Protein AF-A0AB73H1U3-F1 (afdb_monomer)

Foldseek 3Di:
DWKKDLVVQQKIKDWDDDPPWIKIWIAGWPPHDGDDPVLLVQQPFDDDPNITIGTDDDGDQVSNCVSRVPIDTDGDDPCRGPPDDDDDDDDDDDDDDDDPPDDDPDDPDDLLLDALVRQLVQWDWDADVQAIWIAGVNRTADQDNVLRPDDPPDDSSVSSSVSNLVSNLVVCVVQLQDARLLNCLSPVCSQDPPDPCVLCLLQNLVSVQCNLLCNSVVQCVVAVDLQFKFKKWKDFPPDAIWIWMWGQAADPQAPRIKIKIFGADPVRWTQWIWIFGHHSNTTHTQFIDRGPPDDGDGGDSVVSNVVSVVCVVSPSSPPVRIDMGGDPCRRPPRSVCCVVCVVSRYGDDPVPPPPPDPPPPDDD

Solvent-accessible surface area (backbone atoms only — not comparable to full-atom values): 21040 Å² total; per-residue (Å²): 121,75,31,41,38,27,65,97,75,32,29,38,36,37,73,48,69,59,99,93,63,39,22,30,37,51,44,37,26,70,98,38,70,70,77,56,65,73,60,40,46,76,71,57,28,44,83,51,97,93,38,33,37,28,90,41,88,81,76,62,66,71,61,47,30,75,75,40,74,82,51,46,84,42,81,63,59,77,70,78,53,64,48,83,82,84,77,80,91,76,73,94,71,84,79,78,76,83,75,83,73,81,79,71,84,76,69,96,61,61,77,60,73,39,39,69,66,60,44,46,74,50,42,50,67,50,79,56,95,90,31,48,47,42,26,50,83,88,39,80,51,86,57,51,68,79,60,17,70,50,62,93,82,57,54,61,68,56,54,47,48,52,40,49,50,52,46,34,46,53,50,39,72,76,40,49,59,57,78,39,43,36,38,33,34,79,35,57,67,69,68,43,69,97,51,70,68,77,90,42,58,29,31,50,36,46,32,31,35,33,14,65,64,44,47,49,54,49,46,50,68,77,33,70,54,76,76,38,34,34,42,34,37,41,40,37,86,94,51,72,45,36,38,40,34,39,36,46,26,51,35,101,81,35,77,37,31,27,41,38,43,33,32,46,44,97,86,69,45,44,71,35,33,38,30,24,32,31,40,62,30,37,58,38,79,58,38,30,34,56,42,83,85,78,50,96,42,70,67,46,66,66,58,41,29,52,54,32,48,46,43,53,72,76,35,66,42,35,74,92,59,37,50,77,46,67,57,87,63,33,60,54,57,52,50,47,46,44,72,77,43,53,78,72,34,54,56,79,54,90,83,70,62,69,72,74,74,79,77,74,76,88,80,134

Sequence (364 aa):
MRWLDLNDHGLAVYCKGEEGQRYLVLQALDGQPQPRREQAEALGFALRNGSYVLDGTQISLNKVKSVYTKAAVREMTEHEVRGAEPMGVATQLELPRAERVTERPALNVEPHQMTRAQFIERAHVYQGQGGWHVDLQNVAMNVPDEVRVLSPRAQVKTVAGHVHEALVLAADQANPRAMRVDVLADYPDVAWRGSSVRGRQHSINATKLLGRLGIAGKLLAEFNGPHESGACQIYNPPYQRLSVELLPYEHPKFEGKAIYMTHYRDDGRADGEVVFGIAMGRLWLTETAVNIGREIRGCDAQFANVFTRNLLSYGFDKPDKVTIDFPRESRGNAVQAYKEHPEMFVGRSRAEEEAPEPQLKPGL

pLDDT: mean 70.79, std 17.69, range [23.61, 92.44]

Mean predicted aligned error: 17.79 Å

Structure (mmCIF, N/CA/C/O backbone):
data_AF-A0AB73H1U3-F1
#
_entry.id   AF-A0AB73H1U3-F1
#
loop_
_atom_site.group_PDB
_atom_site.id
_atom_site.type_symbol
_atom_site.label_atom_id
_atom_site.label_alt_id
_atom_site.label_comp_id
_atom_site.label_asym_id
_atom_site.label_entity_id
_atom_site.label_seq_id
_atom_site.pdbx_PDB_ins_code
_atom_site.Cartn_x
_atom_site.Cartn_y
_atom_site.Cartn_z
_atom_site.occupancy
_atom_site.B_iso_or_equiv
_atom_site.auth_seq_id
_atom_site.auth_comp_id
_atom_site.auth_asym_id
_atom_site.auth_atom_id
_atom_site.pdbx_PDB_model_num
ATOM 1 N N . MET A 1 1 ? -26.341 11.784 1.682 1.00 46.50 1 MET A N 1
ATOM 2 C CA . MET A 1 1 ? -26.808 13.177 1.474 1.00 46.50 1 MET A CA 1
ATOM 3 C C . MET A 1 1 ? -25.782 13.896 0.609 1.00 46.50 1 MET A C 1
ATOM 5 O O . MET A 1 1 ? -24.614 13.549 0.706 1.00 46.50 1 MET A O 1
ATOM 9 N N . ARG A 1 2 ? -26.193 14.828 -0.263 1.00 45.69 2 ARG A N 1
ATOM 10 C CA . ARG A 1 2 ? -25.267 15.592 -1.121 1.00 45.69 2 ARG A CA 1
ATOM 11 C C . ARG A 1 2 ? -24.935 16.917 -0.436 1.00 45.69 2 ARG A C 1
ATOM 13 O O . ARG A 1 2 ? -25.855 17.638 -0.058 1.00 45.69 2 ARG A O 1
ATOM 20 N N . TRP A 1 3 ? -23.648 17.194 -0.266 1.00 57.25 3 TRP A N 1
ATOM 21 C CA . TRP A 1 3 ? -23.122 18.366 0.438 1.00 57.25 3 TRP A CA 1
ATOM 22 C C . TRP A 1 3 ? -22.408 19.270 -0.575 1.00 57.25 3 TRP A C 1
ATOM 24 O O . TRP A 1 3 ? -21.970 18.801 -1.629 1.00 57.25 3 TRP A O 1
ATOM 34 N N . LEU A 1 4 ? -22.337 20.571 -0.303 1.00 61.47 4 LEU A N 1
ATOM 35 C CA . LEU A 1 4 ? -21.511 21.488 -1.089 1.00 61.47 4 LEU A CA 1
ATOM 36 C C . LEU A 1 4 ? -20.268 21.832 -0.266 1.00 61.47 4 LEU A C 1
ATOM 38 O O . LEU A 1 4 ? -20.392 22.309 0.864 1.00 61.47 4 LEU A O 1
ATOM 42 N N . ASP A 1 5 ? -19.095 21.573 -0.837 1.00 63.31 5 ASP A N 1
ATOM 43 C CA . ASP A 1 5 ? -17.805 21.700 -0.167 1.00 63.31 5 ASP A CA 1
ATOM 44 C C . ASP A 1 5 ? -17.328 23.160 -0.222 1.00 63.31 5 ASP A C 1
ATOM 46 O O . ASP A 1 5 ? -17.045 23.710 -1.295 1.00 63.31 5 ASP A O 1
ATOM 50 N N . LEU A 1 6 ? -17.272 23.783 0.958 1.00 66.81 6 LEU A N 1
ATOM 51 C CA . LEU A 1 6 ? -16.696 25.105 1.200 1.00 66.81 6 LEU A CA 1
ATOM 52 C C . LEU A 1 6 ? -15.522 25.018 2.198 1.00 66.81 6 LEU A C 1
ATOM 54 O O . LEU A 1 6 ? -15.231 26.005 2.874 1.00 66.81 6 LEU A O 1
ATOM 58 N N . ASN A 1 7 ? -14.834 23.869 2.283 1.00 64.25 7 ASN A N 1
ATOM 59 C CA . ASN A 1 7 ? -13.764 23.605 3.258 1.00 64.25 7 ASN A CA 1
ATOM 60 C C . ASN A 1 7 ? -12.638 24.643 3.208 1.00 64.25 7 ASN A C 1
ATOM 62 O O . ASN A 1 7 ? -12.187 25.114 4.249 1.00 64.25 7 ASN A O 1
ATOM 66 N N . ASP A 1 8 ? -12.253 25.081 2.007 1.00 63.31 8 ASP A N 1
ATOM 67 C CA . ASP A 1 8 ? -11.251 26.140 1.802 1.00 63.31 8 ASP A CA 1
ATOM 68 C C . ASP A 1 8 ? -11.659 27.505 2.390 1.00 63.31 8 ASP A C 1
ATOM 70 O O . ASP A 1 8 ? -10.834 28.414 2.484 1.00 63.31 8 ASP A O 1
ATOM 74 N N . HIS A 1 9 ? -12.932 27.659 2.757 1.00 64.69 9 HIS A N 1
ATOM 75 C CA . HIS A 1 9 ? -13.505 28.847 3.392 1.00 64.69 9 HIS A CA 1
ATOM 76 C C . HIS A 1 9 ? -13.976 28.569 4.824 1.00 64.69 9 HIS A C 1
ATOM 78 O O . HIS A 1 9 ? -14.593 29.439 5.433 1.00 64.69 9 HIS A O 1
ATOM 84 N N . GLY A 1 10 ? -13.701 27.376 5.361 1.00 65.25 10 GLY A N 1
ATOM 85 C CA . GLY A 1 10 ? -14.092 26.975 6.710 1.00 65.25 10 GLY A CA 1
ATOM 86 C C . GLY A 1 10 ? -15.593 26.733 6.890 1.00 65.25 10 GLY A C 1
ATOM 87 O O . GLY A 1 10 ? -16.071 26.774 8.020 1.00 65.25 10 GLY A O 1
ATOM 88 N N . LEU A 1 11 ? -16.350 26.509 5.810 1.00 77.56 11 LEU A N 1
ATOM 89 C CA . LEU A 1 11 ? -17.810 26.359 5.839 1.00 77.56 11 LEU A CA 1
ATOM 90 C C . LEU A 1 11 ? -18.261 25.059 5.148 1.00 77.56 11 LEU A C 1
ATOM 92 O O . LEU A 1 11 ? -17.508 24.430 4.408 1.00 77.56 11 LEU A O 1
ATOM 96 N N . ALA A 1 12 ? -19.526 24.691 5.329 1.00 73.44 12 ALA A N 1
ATOM 97 C CA . ALA A 1 12 ? -20.199 23.639 4.574 1.00 73.44 12 ALA A CA 1
ATOM 98 C C . ALA A 1 12 ? -21.676 23.987 4.344 1.00 73.44 12 ALA A C 1
ATOM 100 O O . ALA A 1 12 ? -22.314 24.628 5.185 1.00 73.44 12 ALA A O 1
ATOM 101 N N . VAL A 1 13 ? -22.233 23.540 3.211 1.00 74.81 13 VAL A N 1
ATOM 102 C CA . VAL A 1 13 ? -23.681 23.602 2.953 1.00 74.81 13 VAL A CA 1
ATOM 103 C C . VAL A 1 13 ? -24.267 22.205 2.923 1.00 74.81 13 VAL A C 1
ATOM 105 O O . VAL A 1 13 ? -23.749 21.315 2.242 1.00 74.81 13 VAL A O 1
ATOM 108 N N . TYR A 1 14 ? -25.397 22.038 3.605 1.00 69.00 14 TYR A N 1
ATOM 109 C CA . TYR A 1 14 ? -26.051 20.747 3.725 1.00 69.00 14 TYR A CA 1
ATOM 110 C C . TYR A 1 14 ? -27.556 20.778 3.677 1.00 69.00 14 TYR A C 1
ATOM 112 O O . TYR A 1 14 ? -28.175 21.773 4.017 1.00 69.00 14 TYR A O 1
ATOM 120 N N . CYS A 1 15 ? -28.152 19.660 3.277 1.00 71.81 15 CYS A N 1
ATOM 121 C CA . CYS A 1 15 ? -29.597 19.522 3.214 1.00 71.81 15 CYS A CA 1
ATOM 122 C C . CYS A 1 15 ? -30.146 18.941 4.523 1.00 71.81 15 CYS A C 1
ATOM 124 O O . CYS A 1 15 ? -29.659 17.916 4.996 1.00 71.81 15 CYS A O 1
ATOM 126 N N . LYS A 1 16 ? -31.166 19.585 5.094 1.00 70.50 16 LYS A N 1
ATOM 127 C CA . LYS A 1 16 ? -31.861 19.174 6.321 1.00 70.50 16 LYS A CA 1
ATOM 128 C C . LYS A 1 16 ? -33.376 19.161 6.076 1.00 70.50 16 LYS A C 1
ATOM 130 O O . LYS A 1 16 ? -33.878 19.972 5.303 1.00 70.50 16 LYS A O 1
ATOM 135 N N . GLY A 1 17 ? -34.096 18.244 6.725 1.00 65.19 17 GLY A N 1
ATOM 136 C CA . GLY A 1 17 ? -35.563 18.125 6.652 1.00 65.19 17 GLY A CA 1
ATOM 137 C C . GLY A 1 17 ? -36.068 16.798 6.065 1.00 65.19 17 GLY A C 1
ATOM 138 O O . GLY A 1 17 ? -35.315 16.051 5.437 1.00 65.19 17 GLY A O 1
ATOM 139 N N . GLU A 1 18 ? -37.353 16.509 6.286 1.00 60.19 18 GLU A N 1
ATOM 140 C CA . GLU A 1 18 ? -38.057 15.312 5.792 1.00 60.19 18 GLU A CA 1
ATOM 141 C C . GLU A 1 18 ? -38.534 15.484 4.334 1.00 60.19 18 GLU A C 1
ATOM 143 O O . GLU A 1 18 ? -38.511 16.590 3.782 1.00 60.19 18 GLU A O 1
ATOM 148 N N . GLU A 1 19 ? -38.915 14.390 3.661 1.00 49.00 19 GLU A N 1
ATOM 149 C CA . GLU A 1 19 ? -39.372 14.434 2.262 1.00 49.00 19 GLU A CA 1
ATOM 150 C C . GLU A 1 19 ? -40.581 15.367 2.093 1.00 49.00 19 GLU A C 1
ATOM 152 O O . GLU A 1 19 ? -41.658 15.108 2.611 1.00 49.00 19 GLU A O 1
ATOM 157 N N . GLY A 1 20 ? -40.378 16.480 1.375 1.00 52.66 20 GLY A N 1
ATOM 158 C CA . GLY A 1 20 ? -41.388 17.521 1.138 1.00 52.66 20 GLY A CA 1
ATOM 159 C C . GLY A 1 20 ? -41.087 18.882 1.780 1.00 52.66 20 GLY A C 1
ATOM 160 O O . GLY A 1 20 ? -41.634 19.883 1.328 1.00 52.66 20 GLY A O 1
ATOM 161 N N . GLN A 1 21 ? -40.177 18.959 2.761 1.00 64.31 21 GLN A N 1
ATOM 162 C CA . GLN A 1 21 ? -39.781 20.214 3.435 1.00 64.31 21 GLN A CA 1
ATOM 163 C C . GLN A 1 21 ? -38.258 20.351 3.595 1.00 64.31 21 GLN A C 1
ATOM 165 O O . GLN A 1 21 ? -37.753 20.889 4.579 1.00 64.31 21 GLN A O 1
ATOM 170 N N . ARG A 1 22 ? -37.498 19.834 2.629 1.00 71.00 22 ARG A N 1
ATOM 171 C CA . ARG A 1 22 ? -36.035 19.896 2.655 1.00 71.00 22 ARG A CA 1
ATOM 172 C C . ARG A 1 22 ? -35.532 21.316 2.362 1.00 71.00 22 ARG A C 1
ATOM 174 O O . ARG A 1 22 ? -35.926 21.920 1.364 1.00 71.00 22 ARG A O 1
ATOM 181 N N . TYR A 1 23 ? -34.621 21.803 3.196 1.00 76.25 23 TYR A N 1
ATOM 182 C CA . TYR A 1 23 ? -33.946 23.097 3.068 1.00 76.25 23 TYR A CA 1
ATOM 183 C C . TYR A 1 23 ? -32.424 22.932 3.160 1.00 76.25 23 TYR A C 1
ATOM 185 O O . TYR A 1 23 ? -31.925 21.918 3.656 1.00 76.25 23 TYR A O 1
ATOM 193 N N . LEU A 1 24 ? -31.673 23.913 2.666 1.00 79.81 24 LEU A N 1
ATOM 194 C CA . LEU A 1 24 ? -30.217 23.963 2.770 1.00 79.81 24 LEU A CA 1
ATOM 195 C C . LEU A 1 24 ? -29.793 24.802 3.979 1.00 79.81 24 LEU A C 1
ATOM 197 O O . LEU A 1 24 ? -30.366 25.854 4.239 1.00 79.81 24 LEU A O 1
ATOM 201 N N . VAL A 1 25 ? -28.764 24.363 4.694 1.00 80.25 25 VAL A N 1
ATOM 202 C CA . VAL A 1 25 ? -28.172 25.047 5.846 1.00 80.25 25 VAL A CA 1
ATOM 203 C C . VAL A 1 25 ? -26.707 25.335 5.545 1.00 80.25 25 VAL A C 1
ATOM 205 O O . VAL A 1 25 ? -25.981 24.426 5.147 1.00 80.25 25 VAL A O 1
ATOM 208 N N . LEU A 1 26 ? -26.279 26.584 5.727 1.00 80.50 26 LEU A N 1
ATOM 209 C CA . LEU A 1 26 ? -24.883 27.017 5.652 1.00 80.50 26 LEU A CA 1
ATOM 210 C C . LEU A 1 26 ? -24.323 27.128 7.074 1.00 80.50 26 LEU A C 1
ATOM 212 O O . LEU A 1 26 ? -24.843 27.895 7.887 1.00 80.50 26 LEU A O 1
ATOM 216 N N . GLN A 1 27 ? -23.265 26.374 7.368 1.00 77.94 27 GLN A N 1
ATOM 217 C CA . GLN A 1 27 ? -22.678 26.281 8.705 1.00 77.94 27 GLN A CA 1
ATOM 218 C C . GLN A 1 27 ? -21.147 26.323 8.640 1.00 77.94 27 GLN A C 1
ATOM 220 O O . GLN A 1 27 ? -20.558 25.888 7.653 1.00 77.94 27 GLN A O 1
ATOM 225 N N . ALA A 1 28 ? -20.509 26.865 9.678 1.00 72.75 28 ALA A N 1
ATOM 226 C CA . ALA A 1 28 ? -19.059 26.790 9.837 1.00 72.75 28 ALA A CA 1
ATOM 227 C C . ALA A 1 28 ? -18.608 25.389 10.253 1.00 72.75 28 ALA A C 1
ATOM 229 O O . ALA A 1 28 ? -19.310 24.697 10.990 1.00 72.75 28 ALA A O 1
ATOM 230 N N . LEU A 1 29 ? -17.435 24.995 9.772 1.00 67.06 29 LEU A N 1
ATOM 231 C CA . LEU A 1 29 ? -16.753 23.784 10.205 1.00 67.06 29 LEU A CA 1
ATOM 232 C C . LEU A 1 29 ? -16.210 23.967 11.623 1.00 67.06 29 LEU A C 1
ATOM 234 O O . LEU A 1 29 ? -16.073 25.090 12.113 1.00 67.06 29 LEU A O 1
ATOM 238 N N . ASP A 1 30 ? -15.899 22.858 12.283 1.00 58.94 30 ASP A N 1
ATOM 239 C CA . ASP A 1 30 ? -15.435 22.884 13.666 1.00 58.94 30 ASP A CA 1
ATOM 240 C C . ASP A 1 30 ? -14.174 23.757 13.833 1.00 58.94 30 ASP A C 1
ATOM 242 O O . ASP A 1 30 ? -13.235 23.705 13.033 1.00 58.94 30 ASP A O 1
ATOM 246 N N . GLY A 1 31 ? -14.196 24.631 14.842 1.00 55.75 31 GLY A N 1
ATOM 247 C CA . GLY A 1 31 ? -13.154 25.632 15.095 1.00 55.75 31 GLY A CA 1
ATOM 248 C C . GLY A 1 31 ? -13.050 26.785 14.080 1.00 55.75 31 GLY A C 1
ATOM 249 O O . GLY A 1 31 ? -12.150 27.615 14.217 1.00 55.75 31 GLY A O 1
ATOM 250 N N . GLN A 1 32 ? -13.935 26.875 13.080 1.00 71.25 32 GLN A N 1
ATOM 251 C CA . GLN A 1 32 ? -13.908 27.926 12.053 1.00 71.25 32 GLN A CA 1
ATOM 252 C C . GLN A 1 32 ? -14.874 29.085 12.360 1.00 71.25 32 GLN A C 1
ATOM 254 O O . GLN A 1 32 ? -15.881 28.911 13.053 1.00 71.25 32 GLN A O 1
ATOM 259 N N . PRO A 1 33 ? -14.592 30.302 11.854 1.00 69.94 33 PRO A N 1
ATOM 260 C CA . PRO A 1 33 ? -15.467 31.450 12.056 1.00 69.94 33 PRO A CA 1
ATOM 261 C C . PRO A 1 33 ? -16.826 31.260 11.368 1.00 69.94 33 PRO A C 1
ATOM 263 O O . PRO A 1 33 ? -16.915 30.752 10.252 1.00 69.94 33 PRO A O 1
ATOM 266 N N . GLN A 1 34 ? -17.891 31.730 12.027 1.00 76.31 34 GLN A N 1
ATOM 267 C CA . GLN A 1 34 ? -19.257 31.686 11.494 1.00 76.31 34 GLN A CA 1
ATOM 268 C C . GLN A 1 34 ? -19.369 32.392 10.127 1.00 76.31 34 GLN A C 1
ATOM 270 O O . GLN A 1 34 ? -18.658 33.378 9.889 1.00 76.31 34 GLN A O 1
ATOM 275 N N . PRO A 1 35 ? -20.285 31.948 9.238 1.00 78.19 35 PRO A N 1
ATOM 276 C CA . PRO A 1 35 ? -20.491 32.587 7.945 1.00 78.19 35 PRO A CA 1
ATOM 277 C C . PRO A 1 35 ? -20.795 34.078 8.110 1.00 78.19 35 PRO A C 1
ATOM 279 O O . PRO A 1 35 ? -21.653 34.470 8.909 1.00 78.19 35 PRO A O 1
ATOM 282 N N . ARG A 1 36 ? -20.120 34.926 7.326 1.00 78.62 36 ARG A N 1
ATOM 283 C CA . ARG A 1 36 ? -20.414 36.363 7.322 1.00 78.62 36 ARG A CA 1
ATOM 284 C C . ARG A 1 36 ? -21.814 36.586 6.763 1.00 78.62 36 ARG A C 1
ATOM 286 O O . ARG A 1 36 ? -22.142 36.089 5.686 1.00 78.62 36 ARG A O 1
ATOM 293 N N . ARG A 1 37 ? -22.612 37.385 7.470 1.00 76.31 37 ARG A N 1
ATOM 294 C CA . ARG A 1 37 ? -24.013 37.665 7.130 1.00 76.31 37 ARG A CA 1
ATOM 295 C C . ARG A 1 37 ? -24.198 38.138 5.689 1.00 76.31 37 ARG A C 1
ATOM 297 O O . ARG A 1 37 ? -25.002 37.570 4.964 1.00 76.31 37 ARG A O 1
ATOM 304 N N . GLU A 1 38 ? -23.387 39.100 5.261 1.00 77.44 38 GLU A N 1
ATOM 305 C CA . GLU A 1 38 ? -23.423 39.668 3.906 1.00 77.44 38 GLU A CA 1
ATOM 306 C C . GLU A 1 38 ? -23.188 38.608 2.816 1.00 77.44 38 GLU A C 1
ATOM 308 O O . GLU A 1 38 ? -23.824 38.629 1.765 1.00 77.44 38 GLU A O 1
ATOM 313 N N . GLN A 1 39 ? -22.307 37.637 3.081 1.00 80.12 39 GLN A N 1
ATOM 314 C CA . GLN A 1 39 ? -21.985 36.553 2.149 1.00 80.12 39 GLN A CA 1
ATOM 315 C C . GLN A 1 39 ? -23.107 35.508 2.087 1.00 80.12 39 GLN A C 1
ATOM 317 O O . GLN A 1 39 ? -23.459 35.038 1.006 1.00 80.12 39 GLN A O 1
ATOM 322 N N . ALA A 1 40 ? -23.697 35.169 3.236 1.00 80.75 40 ALA A N 1
ATOM 323 C CA . ALA A 1 40 ? -24.815 34.235 3.320 1.00 80.75 40 ALA A CA 1
ATOM 324 C C . ALA A 1 40 ? -26.086 34.802 2.657 1.00 80.75 40 ALA A C 1
ATOM 326 O O . ALA A 1 40 ? -26.734 34.111 1.864 1.00 80.75 40 ALA A O 1
ATOM 327 N N . GLU A 1 41 ? -26.394 36.079 2.905 1.00 79.62 41 GLU A N 1
ATOM 328 C CA . GLU A 1 41 ? -27.540 36.778 2.313 1.00 79.62 41 GLU A CA 1
ATOM 329 C C . GLU A 1 41 ? -27.384 36.940 0.788 1.00 79.62 41 GLU A C 1
ATOM 331 O O . GLU A 1 41 ? -28.344 36.705 0.054 1.00 79.62 41 GLU A O 1
ATOM 336 N N . ALA A 1 42 ? -26.172 37.207 0.275 1.00 78.88 42 ALA A N 1
ATOM 337 C CA . ALA A 1 42 ? -25.898 37.263 -1.171 1.00 78.88 42 ALA A CA 1
ATOM 338 C C . ALA A 1 42 ? -26.176 35.929 -1.898 1.00 78.88 42 ALA A C 1
ATOM 340 O O . ALA A 1 42 ? -26.566 35.897 -3.071 1.00 78.88 42 ALA A O 1
ATOM 341 N N . LEU A 1 43 ? -26.020 34.804 -1.196 1.00 78.75 43 LEU A N 1
ATOM 342 C CA . LEU A 1 43 ? -26.354 33.475 -1.709 1.00 78.75 43 LEU A CA 1
ATOM 343 C C . LEU A 1 43 ? -27.847 33.139 -1.584 1.00 78.75 43 LEU A C 1
ATOM 345 O O . LEU A 1 43 ? -28.332 32.250 -2.293 1.00 78.75 43 LEU A O 1
ATOM 349 N N . GLY A 1 44 ? -28.594 33.912 -0.793 1.00 79.81 44 GLY A N 1
ATOM 350 C CA . GLY A 1 44 ? -30.024 33.749 -0.533 1.00 79.81 44 GLY A CA 1
ATOM 351 C C . GLY A 1 44 ? -30.346 33.019 0.772 1.00 79.81 44 GLY A C 1
ATOM 352 O O . GLY A 1 44 ? -31.505 32.678 0.986 1.00 79.81 44 GLY A O 1
ATOM 353 N N . PHE A 1 45 ? -29.358 32.759 1.636 1.00 83.69 45 PHE A N 1
ATOM 354 C CA . PHE A 1 45 ? -29.613 32.176 2.952 1.00 83.69 45 PHE A CA 1
ATOM 355 C C . PHE A 1 45 ? -30.116 33.247 3.924 1.00 83.69 45 PHE A C 1
ATOM 357 O O . PHE A 1 45 ? -29.515 34.311 4.060 1.00 83.69 45 PHE A O 1
ATOM 364 N N . ALA A 1 46 ? -31.185 32.936 4.651 1.00 81.38 46 ALA A N 1
ATOM 365 C CA . ALA A 1 46 ? -31.744 33.769 5.706 1.00 81.38 46 ALA A CA 1
ATOM 366 C C . ALA A 1 46 ? -31.387 33.202 7.087 1.00 81.38 46 ALA A C 1
ATOM 368 O O . ALA A 1 46 ? -31.441 31.991 7.304 1.00 81.38 46 ALA A O 1
ATOM 369 N N . LEU A 1 47 ? -31.047 34.066 8.045 1.00 78.44 47 LEU A N 1
ATOM 370 C CA . LEU A 1 47 ? -30.764 33.638 9.414 1.00 78.44 47 LEU A CA 1
ATOM 371 C C . LEU A 1 47 ? -32.067 33.224 10.121 1.00 78.44 47 LEU A C 1
ATOM 373 O O . LEU A 1 47 ? -32.947 34.054 10.344 1.00 78.44 47 LEU A O 1
ATOM 377 N N . ARG A 1 48 ? -32.186 31.947 10.497 1.00 76.25 48 ARG A N 1
ATOM 378 C CA . ARG A 1 48 ? -33.306 31.387 11.271 1.00 76.25 48 ARG A CA 1
ATOM 379 C C . ARG A 1 48 ? -32.751 30.560 12.428 1.00 76.25 48 ARG A C 1
ATOM 381 O O . ARG A 1 48 ? -31.950 29.657 12.210 1.00 76.25 48 ARG A O 1
ATOM 388 N N . ASN A 1 49 ? -33.164 30.864 13.660 1.00 65.25 49 ASN A N 1
ATOM 389 C CA . ASN A 1 49 ? -32.743 30.144 14.874 1.00 65.25 49 ASN A CA 1
ATOM 390 C C . ASN A 1 49 ? -31.213 29.969 14.994 1.00 65.25 49 ASN A C 1
ATOM 392 O O . ASN A 1 49 ? -30.725 28.896 15.335 1.00 65.25 49 ASN A O 1
ATOM 396 N N . GLY A 1 50 ? -30.449 31.016 14.661 1.00 66.50 50 GLY A N 1
ATOM 397 C CA . GLY A 1 50 ? -28.983 31.006 14.755 1.00 66.50 50 GLY A CA 1
ATOM 398 C C . GLY A 1 50 ? -28.255 30.257 13.633 1.00 66.50 50 GLY A C 1
ATOM 399 O O . GLY A 1 50 ? -27.038 30.137 13.694 1.00 66.50 50 GLY A O 1
ATOM 400 N N . SER A 1 51 ? -28.959 29.770 12.605 1.00 75.38 51 SER A N 1
ATOM 401 C CA . SER A 1 51 ? -28.371 29.112 11.429 1.00 75.38 51 SER A CA 1
ATOM 402 C C . SER A 1 51 ? -28.817 29.784 10.131 1.00 75.38 51 SER A C 1
ATOM 404 O O . SER A 1 51 ? -29.947 30.261 10.027 1.00 75.38 51 SER A O 1
ATOM 406 N N . TYR A 1 52 ? -27.944 29.829 9.125 1.00 81.75 52 TYR A N 1
ATOM 407 C CA . TYR A 1 52 ? -28.278 30.374 7.809 1.00 81.75 52 TYR A CA 1
ATOM 408 C C . TYR A 1 52 ? -28.975 29.305 6.969 1.00 81.75 52 TYR A C 1
ATOM 410 O O . TYR A 1 52 ? -28.391 28.259 6.694 1.00 81.75 52 TYR A O 1
ATOM 418 N N . VAL A 1 53 ? -30.220 29.563 6.566 1.00 83.00 53 VAL A N 1
ATOM 419 C CA . VAL A 1 53 ? -31.104 28.596 5.903 1.00 83.00 53 VAL A CA 1
ATOM 420 C C . VAL A 1 53 ? -31.605 29.134 4.563 1.00 83.00 53 VAL A C 1
ATOM 422 O O . VAL A 1 53 ? -32.064 30.270 4.481 1.00 83.00 53 VAL A O 1
ATOM 425 N N . LEU A 1 54 ? -31.545 28.309 3.520 1.00 81.69 54 LEU A N 1
ATOM 426 C CA . LEU A 1 54 ? -32.119 28.563 2.201 1.00 81.69 54 LEU A CA 1
ATOM 427 C C . LEU A 1 54 ? -33.217 27.527 1.937 1.00 81.69 54 LEU A C 1
ATOM 429 O O . LEU A 1 54 ? -32.955 26.325 1.944 1.00 81.69 54 LEU A O 1
ATOM 433 N N . ASP A 1 55 ? -34.442 27.991 1.699 1.00 75.69 55 ASP A N 1
ATOM 434 C CA . ASP A 1 55 ? -35.576 27.110 1.413 1.00 75.69 55 ASP A CA 1
ATOM 435 C C . ASP A 1 55 ? -35.396 26.432 0.038 1.00 75.69 55 ASP A C 1
ATOM 437 O O . ASP A 1 55 ? -35.098 27.090 -0.961 1.00 75.69 55 ASP A O 1
ATOM 441 N N . GLY A 1 56 ? -35.565 25.105 -0.014 1.00 69.12 56 GLY A N 1
ATOM 442 C CA . GLY A 1 56 ? -35.320 24.280 -1.202 1.00 69.12 56 GLY A CA 1
ATOM 443 C C . GLY A 1 56 ? -34.057 23.414 -1.111 1.00 69.12 56 GLY A C 1
ATOM 444 O O . GLY A 1 56 ? -33.300 23.461 -0.148 1.00 69.12 56 GLY A O 1
ATOM 445 N N . THR A 1 57 ? -33.831 22.572 -2.123 1.00 64.38 57 THR A N 1
ATOM 446 C CA . THR A 1 57 ? -32.761 21.548 -2.124 1.00 64.38 57 THR A CA 1
ATOM 447 C C . THR A 1 57 ? -31.639 21.815 -3.117 1.00 64.38 57 THR A C 1
ATOM 449 O O . THR A 1 57 ? -30.698 21.026 -3.213 1.00 64.38 57 THR A O 1
ATOM 452 N N . GLN A 1 58 ? -31.735 22.901 -3.882 1.00 66.50 58 GLN A N 1
ATOM 453 C CA . GLN A 1 58 ? -30.818 23.196 -4.973 1.00 66.50 58 GLN A CA 1
ATOM 454 C C . GLN A 1 58 ? -30.264 24.607 -4.834 1.00 66.50 58 GLN A C 1
ATOM 456 O O . GLN A 1 58 ? -31.002 25.571 -4.650 1.00 66.50 58 GLN A O 1
ATOM 461 N N . ILE A 1 59 ? -28.948 24.722 -4.978 1.00 74.19 59 ILE A N 1
ATOM 462 C CA . ILE A 1 59 ? -28.248 25.994 -5.099 1.00 74.19 59 ILE A CA 1
ATOM 463 C C . ILE A 1 59 ? -27.263 25.892 -6.263 1.00 74.19 59 ILE A C 1
ATOM 465 O O . ILE A 1 59 ? -26.568 24.888 -6.422 1.00 74.19 59 ILE A O 1
ATOM 469 N N . SER A 1 60 ? -27.233 26.913 -7.119 1.00 75.75 60 SER A N 1
ATOM 470 C CA . SER A 1 60 ? -26.339 26.929 -8.278 1.00 75.75 60 SER A CA 1
ATOM 471 C C . SER A 1 60 ? -24.887 27.070 -7.828 1.00 75.75 60 SER A C 1
ATOM 473 O O . SER A 1 60 ? -24.533 28.053 -7.179 1.00 75.75 60 SER A O 1
ATOM 475 N N . LEU A 1 61 ? -24.025 26.135 -8.234 1.00 68.62 61 LEU A N 1
ATOM 476 C CA . LEU A 1 61 ? -22.590 26.190 -7.940 1.00 68.62 61 LEU A CA 1
ATOM 477 C C . LEU A 1 61 ? -21.944 27.483 -8.458 1.00 68.62 61 LEU A C 1
ATOM 479 O O . LEU A 1 61 ? -21.080 28.037 -7.789 1.00 68.62 61 LEU A O 1
ATOM 483 N N . ASN A 1 62 ? -22.380 27.998 -9.611 1.00 73.19 62 ASN A N 1
ATOM 484 C CA . ASN A 1 62 ? -21.861 29.257 -10.154 1.00 73.19 62 ASN A CA 1
ATOM 485 C C . ASN A 1 62 ? -22.228 30.453 -9.263 1.00 73.19 62 ASN A C 1
ATOM 487 O O . ASN A 1 62 ? -21.407 31.347 -9.078 1.00 73.19 62 ASN A O 1
ATOM 491 N N . LYS A 1 63 ? -23.423 30.430 -8.656 1.00 76.62 63 LYS A N 1
ATOM 492 C CA . LYS A 1 63 ? -23.849 31.429 -7.666 1.00 76.62 63 LYS A CA 1
ATOM 493 C C . LYS A 1 63 ? -23.043 31.306 -6.372 1.00 76.62 63 LYS A C 1
ATOM 495 O O . LYS A 1 63 ? -22.687 32.310 -5.778 1.00 76.62 63 LYS A O 1
ATOM 500 N N . VAL A 1 64 ? -22.701 30.089 -5.947 1.00 75.50 64 VAL A N 1
ATOM 501 C CA . VAL A 1 64 ? -21.842 29.906 -4.766 1.00 75.50 64 VAL A CA 1
ATOM 502 C C . VAL A 1 64 ? -20.410 30.364 -5.040 1.00 75.50 64 VAL A C 1
ATOM 504 O O . VAL A 1 64 ? -19.825 31.054 -4.211 1.00 75.50 64 VAL A O 1
ATOM 507 N N . LYS A 1 65 ? -19.873 30.080 -6.231 1.00 75.94 65 LYS A N 1
ATOM 508 C CA . LYS A 1 65 ? -18.531 30.509 -6.647 1.00 75.94 65 LYS A CA 1
ATOM 509 C C . LYS A 1 65 ? -18.364 32.023 -6.776 1.00 75.94 65 LYS A C 1
ATOM 511 O O . LYS A 1 65 ? -17.238 32.494 -6.669 1.00 75.94 65 LYS A O 1
ATOM 516 N N . SER A 1 66 ? -19.438 32.793 -6.963 1.00 76.25 66 SER A N 1
ATOM 517 C CA . SER A 1 66 ? -19.337 34.259 -6.975 1.00 76.25 66 SER A CA 1
ATOM 518 C C . SER A 1 66 ? -19.079 34.859 -5.588 1.00 76.25 66 SER A C 1
ATOM 520 O O . SER A 1 66 ? -18.651 36.005 -5.505 1.00 76.25 66 SER A O 1
ATOM 522 N N . VAL A 1 67 ? -19.321 34.102 -4.511 1.00 74.75 67 VAL A N 1
ATOM 523 C CA . VAL A 1 67 ? -19.064 34.519 -3.118 1.00 74.75 67 VAL A CA 1
ATOM 524 C C . VAL A 1 67 ? -17.899 33.729 -2.512 1.00 74.75 67 VAL A C 1
ATOM 526 O O . VAL A 1 67 ? -17.023 34.305 -1.873 1.00 74.75 67 VAL A O 1
ATOM 529 N N . TYR A 1 68 ? -17.842 32.424 -2.778 1.00 77.50 68 TYR A N 1
ATOM 530 C CA . TYR A 1 68 ? -16.792 31.506 -2.343 1.00 77.50 68 TYR A CA 1
ATOM 531 C C . TYR A 1 68 ? -16.093 30.910 -3.567 1.00 77.50 68 TYR A C 1
ATOM 533 O O . TYR A 1 68 ? -16.435 29.832 -4.049 1.00 77.50 68 TYR A O 1
ATOM 541 N N . THR A 1 69 ? -15.090 31.614 -4.089 1.00 72.00 69 THR A N 1
ATOM 542 C CA . THR A 1 69 ? -14.439 31.325 -5.386 1.00 72.00 69 THR A CA 1
ATOM 543 C C . THR A 1 69 ? -13.837 29.925 -5.517 1.00 72.00 69 THR A C 1
ATOM 545 O O . THR A 1 69 ? -13.733 29.406 -6.629 1.00 72.00 69 THR A O 1
ATOM 548 N N . LYS A 1 70 ? -13.499 29.282 -4.393 1.00 69.75 70 LYS A N 1
ATOM 549 C CA . LYS A 1 70 ? -12.981 27.901 -4.344 1.00 69.75 70 LYS A CA 1
ATOM 550 C C . LYS A 1 70 ? -14.042 26.825 -4.065 1.00 69.75 70 LYS A C 1
ATOM 552 O O . LYS A 1 70 ? -13.686 25.674 -3.855 1.00 69.75 70 LYS A O 1
ATOM 557 N N . ALA A 1 71 ? -15.330 27.172 -4.068 1.00 65.81 71 ALA A N 1
ATOM 558 C CA . ALA A 1 71 ? -16.407 26.218 -3.815 1.00 65.81 71 ALA A CA 1
ATOM 559 C C . ALA A 1 71 ? -16.386 25.046 -4.810 1.00 65.81 71 ALA A C 1
ATOM 561 O O . ALA A 1 71 ? -16.310 25.247 -6.030 1.00 65.81 71 ALA A O 1
ATOM 562 N N . ALA A 1 72 ? -16.512 23.824 -4.300 1.00 61.72 72 ALA A N 1
ATOM 563 C CA . ALA A 1 72 ? -16.564 22.602 -5.094 1.00 61.72 72 ALA A CA 1
ATOM 564 C C . ALA A 1 72 ? -17.767 21.737 -4.691 1.00 61.72 72 ALA A C 1
ATOM 566 O O . ALA A 1 72 ? -18.340 21.884 -3.616 1.00 61.72 72 ALA A O 1
ATOM 567 N N . VAL A 1 73 ? -18.186 20.827 -5.571 1.00 55.56 73 VAL A N 1
ATOM 568 C CA . VAL A 1 73 ? -19.232 19.845 -5.248 1.00 55.56 73 VAL A CA 1
ATOM 569 C C . VAL A 1 73 ? -18.544 18.535 -4.890 1.00 55.56 73 VAL A C 1
ATOM 571 O O . VAL A 1 73 ? -17.868 17.947 -5.736 1.00 55.56 73 VAL A O 1
ATOM 574 N N . ARG A 1 74 ? -18.713 18.082 -3.646 1.00 56.38 74 ARG A N 1
ATOM 575 C CA . ARG A 1 74 ? -18.180 16.817 -3.130 1.00 56.38 74 ARG A CA 1
ATOM 576 C C . ARG A 1 74 ? -19.213 16.177 -2.209 1.00 56.38 74 ARG A C 1
ATOM 578 O O . ARG A 1 74 ? -19.886 16.870 -1.458 1.00 56.38 74 ARG A O 1
ATOM 585 N N . GLU A 1 75 ? -19.329 14.856 -2.229 1.00 45.31 75 GLU A N 1
ATOM 586 C CA . GLU A 1 75 ? -20.065 14.153 -1.178 1.00 45.31 75 GLU A CA 1
ATOM 587 C C . GLU A 1 75 ? -19.203 14.107 0.097 1.00 45.31 75 GLU A C 1
ATOM 589 O O . GLU A 1 75 ? -18.055 13.664 0.063 1.00 45.31 75 GLU A O 1
ATOM 594 N N . MET A 1 76 ? -19.743 14.635 1.198 1.00 48.94 76 MET A N 1
ATOM 595 C CA . MET A 1 76 ? -19.125 14.649 2.529 1.00 48.94 76 MET A CA 1
ATOM 596 C C . MET A 1 76 ? -19.884 13.719 3.484 1.00 48.94 76 MET A C 1
ATOM 598 O O . MET A 1 76 ? -21.070 13.432 3.276 1.00 48.94 76 MET A O 1
ATOM 602 N N . THR A 1 77 ? -19.211 13.245 4.531 1.00 46.34 77 THR A N 1
ATOM 603 C CA . THR A 1 77 ? -19.833 12.451 5.606 1.00 46.34 77 THR A CA 1
ATOM 604 C C . THR A 1 77 ? -20.255 13.355 6.774 1.00 46.34 77 THR A C 1
ATOM 606 O O . THR A 1 77 ? -19.709 14.438 6.961 1.00 46.34 77 THR A O 1
ATOM 609 N N . GLU A 1 78 ? -21.254 12.945 7.568 1.00 44.41 78 GLU A N 1
ATOM 610 C CA . GLU A 1 78 ? -21.839 13.775 8.646 1.00 44.41 78 GLU A CA 1
ATOM 611 C C . GLU A 1 78 ? -20.817 14.156 9.742 1.00 44.41 78 GLU A C 1
ATOM 613 O O . GLU A 1 78 ? -20.929 15.218 10.355 1.00 44.41 78 GLU A O 1
ATOM 618 N N . HIS A 1 79 ? -19.770 13.341 9.917 1.00 41.47 79 HIS A N 1
ATOM 619 C CA . HIS A 1 79 ? -18.664 13.579 10.850 1.00 41.47 79 HIS A CA 1
ATOM 620 C C . HIS A 1 79 ? -17.716 14.705 10.412 1.00 41.47 79 HIS A C 1
ATOM 622 O O . HIS A 1 79 ? -17.159 15.387 11.265 1.00 41.47 79 HIS A O 1
ATOM 628 N N . GLU A 1 80 ? -17.569 14.952 9.105 1.00 45.78 80 GLU A N 1
ATOM 629 C CA . GLU A 1 80 ? -16.721 16.039 8.586 1.00 45.78 80 GLU A CA 1
ATOM 630 C C . GLU A 1 80 ? -17.337 17.428 8.821 1.00 45.78 80 GLU A C 1
ATOM 632 O O . GLU A 1 80 ? -16.639 18.432 8.720 1.00 45.78 80 GLU A O 1
ATOM 637 N N . VAL A 1 81 ? -18.640 17.497 9.122 1.00 45.94 81 VAL A N 1
ATOM 638 C CA . VAL A 1 81 ? -19.388 18.762 9.196 1.00 45.94 81 VAL A CA 1
ATOM 639 C C . VAL A 1 81 ? -19.695 19.200 10.625 1.00 45.94 81 VAL A C 1
ATOM 641 O O . VAL A 1 81 ? -19.799 20.398 10.872 1.00 45.94 81 VAL A O 1
ATOM 644 N N . ARG A 1 82 ? -19.864 18.270 11.573 1.00 42.06 82 ARG A N 1
ATOM 645 C CA . ARG A 1 82 ? -20.338 18.619 12.925 1.00 42.06 82 ARG A CA 1
ATOM 646 C C . ARG A 1 82 ? -19.259 18.735 13.998 1.00 42.06 82 ARG A C 1
ATOM 648 O O . ARG A 1 82 ? -19.556 19.329 15.028 1.00 42.06 82 ARG A O 1
ATOM 655 N N . GLY A 1 83 ? -18.050 18.214 13.775 1.00 38.59 83 GLY A N 1
ATOM 656 C CA . GLY A 1 83 ? -17.102 18.015 14.878 1.00 38.59 83 GLY A CA 1
ATOM 657 C C . GLY A 1 83 ? -17.676 17.068 15.946 1.00 38.59 83 GLY A C 1
ATOM 658 O O . GLY A 1 83 ? -18.858 16.714 15.925 1.00 38.59 83 GLY A O 1
ATOM 659 N N . ALA A 1 84 ? -16.842 16.590 16.865 1.00 34.25 84 ALA A N 1
ATOM 660 C CA . ALA A 1 84 ? -17.338 15.839 18.017 1.00 34.25 84 ALA A CA 1
ATOM 661 C C . ALA A 1 84 ? -17.981 16.819 19.013 1.00 34.25 84 ALA A C 1
ATOM 663 O O . ALA A 1 84 ? -17.367 17.827 19.355 1.00 34.25 84 ALA A O 1
ATOM 664 N N . GLU A 1 85 ? -19.197 16.540 19.495 1.00 30.52 85 GLU A N 1
ATOM 665 C CA . GLU A 1 85 ? -19.786 17.351 20.567 1.00 30.52 85 GLU A CA 1
ATOM 666 C C . GLU A 1 85 ? -18.911 17.264 21.832 1.00 30.52 85 GLU A C 1
ATOM 668 O O . GLU A 1 85 ? -18.645 16.158 22.316 1.00 30.52 85 GLU A O 1
ATOM 673 N N . PRO A 1 86 ? -18.471 18.395 22.413 1.00 30.78 86 PRO A N 1
ATOM 674 C CA . PRO A 1 86 ? -17.773 18.375 23.684 1.00 30.78 86 PRO A CA 1
ATOM 675 C C . PRO A 1 86 ? -18.803 18.213 24.807 1.00 30.78 86 PRO A C 1
ATOM 677 O O . PRO A 1 86 ? -19.593 19.119 25.074 1.00 30.78 86 PRO A O 1
ATOM 680 N N . MET A 1 87 ? -18.793 17.070 25.497 1.00 27.81 87 MET A N 1
ATOM 681 C CA . MET A 1 87 ? -19.511 16.949 26.766 1.00 27.81 87 MET A CA 1
ATOM 682 C C . MET A 1 87 ? -18.703 17.537 27.923 1.00 27.81 87 MET A C 1
ATOM 684 O O . MET A 1 87 ? -17.479 17.438 27.983 1.00 27.81 87 MET A O 1
ATOM 688 N N . GLY A 1 88 ? -19.455 18.171 28.824 1.00 27.19 88 GLY A N 1
ATOM 689 C CA . GLY A 1 88 ? -19.005 19.034 29.905 1.00 27.19 88 GLY A CA 1
ATOM 690 C C . GLY A 1 88 ? -17.936 18.449 30.824 1.00 27.19 88 GLY A C 1
ATOM 691 O O . GLY A 1 88 ? -17.956 17.284 31.211 1.00 27.19 88 GLY A O 1
ATOM 692 N N . VAL A 1 89 ? -17.036 19.348 31.218 1.00 33.22 89 VAL A N 1
ATOM 693 C CA . VAL A 1 89 ? -16.021 19.178 32.253 1.00 33.22 89 VAL A CA 1
ATOM 694 C C . VAL A 1 89 ? -16.689 18.749 33.563 1.00 33.22 89 VAL A C 1
ATOM 696 O O . VAL A 1 89 ? -17.378 19.544 34.200 1.00 33.22 89 VAL A O 1
ATOM 699 N N . ALA A 1 90 ? -16.448 17.508 33.984 1.00 26.89 90 ALA A N 1
ATOM 700 C CA . ALA A 1 90 ? -16.666 17.068 35.354 1.00 26.89 90 ALA A CA 1
ATOM 701 C C . ALA A 1 90 ? -15.303 16.982 36.056 1.00 26.89 90 ALA A C 1
ATOM 703 O O . ALA A 1 90 ? -14.480 16.125 35.756 1.00 26.89 90 ALA A O 1
ATOM 704 N N . THR A 1 91 ? -15.089 17.980 36.912 1.00 29.44 91 THR A N 1
ATOM 705 C CA . THR A 1 91 ? -14.268 18.046 38.130 1.00 29.44 91 THR A CA 1
ATOM 706 C C . THR A 1 91 ? -13.099 17.070 38.309 1.00 29.44 91 THR A C 1
ATOM 708 O O . THR A 1 91 ? -13.263 15.855 38.348 1.00 29.44 91 THR A O 1
ATOM 711 N N . GLN A 1 92 ? -11.928 17.670 38.561 1.00 36.59 92 GLN A N 1
ATOM 712 C CA . GLN A 1 92 ? -10.720 17.057 39.117 1.00 36.59 92 GLN A CA 1
ATOM 713 C C . GLN A 1 92 ? -11.034 15.932 40.116 1.00 36.59 92 GLN A C 1
ATOM 715 O O . GLN A 1 92 ? -11.586 16.179 41.187 1.00 36.59 92 GLN A O 1
ATOM 720 N N . LEU A 1 93 ? -10.603 14.720 39.783 1.00 28.11 93 LEU A N 1
ATOM 721 C CA . LEU A 1 93 ? -10.362 13.648 40.738 1.00 28.11 93 LEU A CA 1
ATOM 722 C C . LEU A 1 93 ? -8.929 13.169 40.521 1.00 28.11 93 LEU A C 1
ATOM 724 O O . LEU A 1 93 ? -8.480 12.971 39.393 1.00 28.11 93 LEU A O 1
ATOM 728 N N . GLU A 1 94 ? -8.201 13.132 41.628 1.00 25.27 94 GLU A N 1
ATOM 729 C CA . GLU A 1 94 ? -6.753 13.011 41.728 1.00 25.27 94 GLU A CA 1
ATOM 730 C C . GLU A 1 94 ? -6.194 11.839 40.910 1.00 25.27 94 GLU A C 1
ATOM 732 O O . GLU A 1 94 ? -6.632 10.696 41.033 1.00 25.27 94 GLU A O 1
ATOM 737 N N . LEU A 1 95 ? -5.177 12.132 40.094 1.00 23.61 95 LEU A N 1
ATOM 738 C CA . LEU A 1 95 ? -4.307 11.128 39.485 1.00 23.61 95 LEU A CA 1
ATOM 739 C C . LEU A 1 95 ? -3.655 10.285 40.595 1.00 23.61 95 LEU A C 1
ATOM 741 O O . LEU A 1 95 ? -2.914 10.849 41.410 1.00 23.61 95 LEU A O 1
ATOM 745 N N . PRO A 1 96 ? -3.810 8.948 40.606 1.00 27.19 96 PRO A N 1
ATOM 746 C CA . PRO A 1 96 ? -2.888 8.103 41.341 1.00 27.19 96 PRO A CA 1
ATOM 747 C C . PRO A 1 96 ? -1.501 8.290 40.728 1.00 27.19 96 PRO A C 1
ATOM 749 O O . PRO A 1 96 ? -1.315 8.196 39.511 1.00 27.19 96 PRO A O 1
ATOM 752 N N . ARG A 1 97 ? -0.530 8.608 41.588 1.00 27.08 97 ARG A N 1
ATOM 753 C CA . ARG A 1 97 ? 0.890 8.702 41.244 1.00 27.08 97 ARG A CA 1
ATOM 754 C C . ARG A 1 97 ? 1.307 7.505 40.396 1.00 27.08 97 ARG A C 1
ATOM 756 O O . ARG A 1 97 ? 1.036 6.365 40.752 1.00 27.08 97 ARG A O 1
ATOM 763 N N . ALA A 1 98 ? 2.023 7.805 39.317 1.00 31.44 98 ALA A N 1
ATOM 764 C CA . ALA A 1 98 ? 2.713 6.833 38.493 1.00 31.44 98 ALA A CA 1
ATOM 765 C C . ALA A 1 98 ? 3.592 5.920 39.361 1.00 31.44 98 ALA A C 1
ATOM 767 O O . ALA A 1 98 ? 4.682 6.310 39.788 1.00 31.44 98 ALA A O 1
ATOM 768 N N . GLU A 1 99 ? 3.141 4.689 39.585 1.00 28.67 99 GLU A N 1
ATOM 769 C CA . GLU A 1 99 ? 4.059 3.601 39.871 1.00 28.67 99 GLU A CA 1
ATOM 770 C C . GLU A 1 99 ? 4.819 3.311 38.579 1.00 28.67 99 GLU A C 1
ATOM 772 O O . GLU A 1 99 ? 4.264 2.903 37.556 1.00 28.67 99 GLU A O 1
ATOM 777 N N . ARG A 1 100 ? 6.120 3.599 38.621 1.00 36.41 100 ARG A N 1
ATOM 778 C CA . ARG A 1 100 ? 7.092 3.117 37.647 1.00 36.41 100 ARG A CA 1
ATOM 779 C C . ARG A 1 100 ? 7.085 1.591 37.703 1.00 36.41 100 ARG A C 1
ATOM 781 O O . ARG A 1 100 ? 7.852 1.003 38.456 1.00 36.41 100 ARG A O 1
ATOM 788 N N . VAL A 1 101 ? 6.241 0.957 36.897 1.00 32.19 101 VAL A N 1
ATOM 789 C CA . VAL A 1 101 ? 6.405 -0.458 36.569 1.00 32.19 101 VAL A CA 1
ATOM 790 C C . VAL A 1 101 ? 7.479 -0.531 35.492 1.00 32.19 101 VAL A C 1
ATOM 792 O O . VAL A 1 101 ? 7.234 -0.359 34.297 1.00 32.19 101 VAL A O 1
ATOM 795 N N . THR A 1 102 ? 8.711 -0.686 35.963 1.00 36.34 102 THR A N 1
ATOM 796 C CA . THR A 1 102 ? 9.819 -1.258 35.206 1.00 36.34 102 THR A CA 1
ATOM 797 C C . THR A 1 102 ? 9.379 -2.598 34.615 1.00 36.34 102 THR A C 1
ATOM 799 O O . THR A 1 102 ? 8.823 -3.425 35.329 1.00 36.34 102 THR A O 1
ATOM 802 N N . GLU A 1 103 ? 9.648 -2.770 33.318 1.00 36.84 103 GLU A N 1
ATOM 803 C CA . GLU A 1 103 ? 9.497 -4.006 32.529 1.00 36.84 103 GLU A CA 1
ATOM 804 C C . GLU A 1 103 ? 8.069 -4.349 32.068 1.00 36.84 103 GLU A C 1
ATOM 806 O O . GLU A 1 103 ? 7.467 -5.351 32.444 1.00 36.84 103 GLU A O 1
ATOM 811 N N . ARG A 1 104 ? 7.545 -3.547 31.127 1.00 40.53 104 ARG A N 1
ATOM 812 C CA . ARG A 1 104 ? 6.591 -4.082 30.140 1.00 40.53 104 ARG A CA 1
ATOM 813 C C . ARG A 1 104 ? 7.337 -5.113 29.280 1.00 40.53 104 ARG A C 1
ATOM 815 O O . ARG A 1 104 ? 8.443 -4.790 28.840 1.00 40.53 104 ARG A O 1
ATOM 822 N N . PRO A 1 105 ? 6.776 -6.303 29.000 1.00 41.38 105 PRO A N 1
ATOM 823 C CA . PRO A 1 105 ? 7.383 -7.213 28.038 1.00 41.38 105 PRO A CA 1
ATOM 824 C C . PRO A 1 105 ? 7.513 -6.482 26.698 1.00 41.38 105 PRO A C 1
ATOM 826 O O . PRO A 1 105 ? 6.530 -5.964 26.164 1.00 41.38 105 PRO A O 1
ATOM 829 N N . ALA A 1 106 ? 8.742 -6.364 26.196 1.00 45.91 106 ALA A N 1
ATOM 830 C CA . ALA A 1 106 ? 8.994 -5.729 24.914 1.00 45.91 106 ALA A CA 1
ATOM 831 C C . ALA A 1 106 ? 8.385 -6.600 23.809 1.00 45.91 106 ALA A C 1
ATOM 833 O O . ALA A 1 106 ? 8.650 -7.801 23.734 1.00 45.91 106 ALA A O 1
ATOM 834 N N . LEU A 1 107 ? 7.560 -5.999 22.955 1.00 57.94 107 LEU A N 1
ATOM 835 C CA . LEU A 1 107 ? 7.143 -6.644 21.717 1.00 57.94 107 LEU A CA 1
ATOM 836 C C . LEU A 1 107 ? 8.383 -6.809 20.832 1.00 57.94 107 LEU A C 1
ATOM 838 O O . LEU A 1 107 ? 9.143 -5.863 20.650 1.00 57.94 107 LEU A O 1
ATOM 842 N N . ASN A 1 108 ? 8.582 -7.997 20.256 1.00 62.75 108 ASN A N 1
ATOM 843 C CA . ASN A 1 108 ? 9.725 -8.252 19.366 1.00 62.75 108 ASN A CA 1
ATOM 844 C C . ASN A 1 108 ? 9.667 -7.431 18.063 1.00 62.75 108 ASN A C 1
ATOM 846 O O . ASN A 1 108 ? 10.684 -7.263 17.398 1.00 62.75 108 ASN A O 1
ATOM 850 N N . VAL A 1 109 ? 8.478 -6.955 17.681 1.00 73.56 109 VAL A N 1
ATOM 851 C CA . VAL A 1 109 ? 8.236 -6.090 16.520 1.00 73.56 109 VAL A CA 1
ATOM 852 C C . VAL A 1 109 ? 7.206 -5.043 16.926 1.00 73.56 109 VAL A C 1
ATOM 854 O O . VAL A 1 109 ? 6.210 -5.375 17.572 1.00 73.56 109 VAL A O 1
ATOM 857 N N . GLU A 1 110 ? 7.428 -3.792 16.536 1.00 86.12 110 GLU A N 1
ATOM 858 C CA . GLU A 1 110 ? 6.489 -2.713 16.831 1.00 86.12 110 GLU A CA 1
ATOM 859 C C . GLU A 1 110 ? 5.130 -2.954 16.143 1.00 86.12 110 GLU A C 1
ATOM 861 O O . GLU A 1 110 ? 5.103 -3.352 14.975 1.00 86.12 110 GLU A O 1
ATOM 866 N N . PRO A 1 111 ? 3.985 -2.675 16.801 1.00 88.12 111 PRO A N 1
ATOM 867 C CA . PRO A 1 111 ? 2.660 -2.961 16.244 1.00 88.12 111 PRO A CA 1
ATOM 868 C C . PRO A 1 111 ? 2.438 -2.380 14.844 1.00 88.12 111 PRO A C 1
ATOM 870 O O . PRO A 1 111 ? 1.877 -3.038 13.981 1.00 88.12 111 PRO A O 1
ATOM 873 N N . HIS A 1 112 ? 2.930 -1.162 14.606 1.00 87.44 112 HIS A N 1
ATOM 874 C CA . HIS A 1 112 ? 2.784 -0.432 13.345 1.00 87.44 112 HIS A CA 1
ATOM 875 C C . HIS A 1 112 ? 3.728 -0.914 12.223 1.00 87.44 112 HIS A C 1
ATOM 877 O O . HIS A 1 112 ? 3.708 -0.360 11.124 1.00 87.44 112 HIS A O 1
ATOM 883 N N . GLN A 1 113 ? 4.596 -1.891 12.505 1.00 85.69 113 GLN A N 1
ATOM 884 C CA . GLN A 1 113 ? 5.455 -2.568 11.527 1.00 85.69 113 GLN A CA 1
ATOM 885 C C . GLN A 1 113 ? 4.879 -3.925 11.092 1.00 85.69 113 GLN A C 1
ATOM 887 O O . GLN A 1 113 ? 5.406 -4.542 10.169 1.00 85.69 113 GLN A O 1
ATOM 892 N N . MET A 1 114 ? 3.814 -4.401 11.743 1.00 86.25 114 MET A N 1
ATOM 893 C CA . MET A 1 114 ? 3.135 -5.640 11.369 1.00 86.25 114 MET A CA 1
ATOM 894 C C . MET A 1 114 ? 2.160 -5.386 10.216 1.00 86.25 114 MET A C 1
ATOM 896 O O . MET A 1 114 ? 1.577 -4.310 10.100 1.00 86.25 114 MET A O 1
ATOM 900 N N . THR A 1 115 ? 1.932 -6.388 9.365 1.00 85.62 115 THR A N 1
ATOM 901 C CA . THR A 1 115 ? 0.789 -6.324 8.440 1.00 85.62 115 THR A CA 1
ATOM 902 C C . THR A 1 115 ? -0.516 -6.426 9.226 1.00 85.62 115 THR A C 1
ATOM 904 O O . THR A 1 115 ? -0.551 -6.965 10.339 1.00 85.62 115 THR A O 1
ATOM 907 N N . ARG A 1 116 ? -1.634 -5.967 8.651 1.00 87.25 116 ARG A N 1
ATOM 908 C CA . ARG A 1 116 ? -2.934 -6.040 9.333 1.00 87.25 116 ARG A CA 1
ATOM 909 C C . ARG A 1 116 ? -3.304 -7.478 9.701 1.00 87.25 116 ARG A C 1
ATOM 911 O O . ARG A 1 116 ? -3.871 -7.710 10.765 1.00 87.25 116 ARG A O 1
ATOM 918 N N . ALA A 1 117 ? -2.982 -8.438 8.835 1.00 84.44 117 ALA A N 1
ATOM 919 C CA . ALA A 1 117 ? -3.221 -9.855 9.091 1.00 84.44 117 ALA A CA 1
ATOM 920 C C . ALA A 1 117 ? -2.424 -10.356 10.306 1.00 84.44 117 ALA A C 1
ATOM 922 O O . ALA A 1 117 ? -3.010 -10.949 11.208 1.00 84.44 117 ALA A O 1
ATOM 923 N N . GLN A 1 118 ? -1.124 -10.043 10.369 1.00 85.75 118 GLN A N 1
ATOM 924 C CA . GLN A 1 118 ? -0.260 -10.405 11.497 1.00 85.75 118 GLN A CA 1
ATOM 925 C C . GLN A 1 118 ? -0.727 -9.766 12.808 1.00 85.75 118 GLN A C 1
ATOM 927 O O . GLN A 1 118 ? -0.696 -10.413 13.854 1.00 85.75 118 GLN A O 1
ATOM 932 N N . PHE A 1 119 ? -1.167 -8.506 12.765 1.00 90.81 119 PHE A N 1
ATOM 933 C CA . PHE A 1 119 ? -1.710 -7.833 13.940 1.00 90.81 119 PHE A CA 1
ATOM 934 C C . PHE A 1 119 ? -2.988 -8.523 14.428 1.00 90.81 119 PHE A C 1
ATOM 936 O O . PHE A 1 119 ? -3.085 -8.857 15.602 1.00 90.81 119 PHE A O 1
ATOM 943 N N . ILE A 1 120 ? -3.950 -8.782 13.532 1.00 88.69 120 ILE A N 1
ATOM 944 C CA . ILE A 1 120 ? -5.223 -9.435 13.882 1.00 88.69 120 ILE A CA 1
ATOM 945 C C . ILE A 1 120 ? -4.993 -10.838 14.450 1.00 88.69 120 ILE A C 1
ATOM 947 O O . ILE A 1 120 ? -5.662 -11.213 15.406 1.00 88.69 120 ILE A O 1
ATOM 951 N N . GLU A 1 121 ? -4.057 -11.602 13.887 1.00 87.38 121 GLU A N 1
ATOM 952 C CA . GLU A 1 121 ? -3.716 -12.947 14.362 1.00 87.38 121 GLU A CA 1
ATOM 953 C C . GLU A 1 121 ? -3.156 -12.938 15.794 1.00 87.38 121 GLU A C 1
ATOM 955 O O . GLU A 1 121 ? -3.423 -13.848 16.576 1.00 87.38 121 GLU A O 1
ATOM 960 N N . ARG A 1 122 ? -2.389 -11.901 16.150 1.00 88.44 122 ARG A N 1
ATOM 961 C CA . ARG A 1 122 ? -1.704 -11.780 17.449 1.00 88.44 122 ARG A CA 1
ATOM 962 C C . ARG A 1 122 ? -2.491 -10.983 18.490 1.00 88.44 122 ARG A C 1
ATOM 964 O O . ARG A 1 122 ? -2.100 -10.969 19.659 1.00 88.44 122 ARG A O 1
ATOM 971 N N . ALA A 1 123 ? -3.542 -10.284 18.072 1.00 90.88 123 ALA A N 1
ATOM 972 C CA . ALA A 1 123 ? -4.348 -9.429 18.927 1.00 90.88 123 ALA A CA 1
ATOM 973 C C . ALA A 1 123 ? -5.427 -10.234 19.657 1.00 90.88 123 ALA A C 1
ATOM 975 O O . ALA A 1 123 ? -6.250 -10.917 19.047 1.00 90.88 123 ALA A O 1
ATOM 976 N N . HIS A 1 124 ? -5.477 -10.082 20.975 1.00 92.06 124 HIS A N 1
ATOM 977 C CA . HIS A 1 124 ? -6.596 -10.511 21.793 1.00 92.06 124 HIS A CA 1
ATOM 978 C C . HIS A 1 124 ? -7.576 -9.345 21.947 1.00 92.06 124 HIS A C 1
ATOM 980 O O . HIS A 1 124 ? -7.224 -8.289 22.469 1.00 92.06 124 HIS A O 1
ATOM 986 N N . VAL A 1 125 ? -8.808 -9.523 21.472 1.00 91.94 125 VAL A N 1
ATOM 987 C CA . VAL A 1 125 ? -9.845 -8.483 21.487 1.00 91.94 125 VAL A CA 1
ATOM 988 C C . VAL A 1 125 ? -11.014 -8.948 22.332 1.00 91.94 125 VAL A C 1
ATOM 990 O O . VAL A 1 125 ? -11.544 -10.038 22.118 1.00 91.94 125 VAL A O 1
ATOM 993 N N . TYR A 1 126 ? -11.452 -8.100 23.251 1.00 89.12 126 TYR A N 1
ATOM 994 C CA . TYR A 1 126 ? -12.558 -8.400 24.150 1.00 89.12 126 TYR A CA 1
ATOM 995 C C . TYR A 1 126 ? -13.341 -7.137 24.490 1.00 89.12 126 TYR A C 1
ATOM 997 O O . TYR A 1 126 ? -12.877 -6.012 24.296 1.00 89.12 126 TYR A O 1
ATOM 1005 N N . GLN A 1 127 ? -14.556 -7.337 24.991 1.00 88.25 127 GLN A N 1
ATOM 1006 C CA . GLN A 1 127 ? -15.419 -6.262 25.452 1.00 88.25 127 GLN A CA 1
ATOM 1007 C C . GLN A 1 127 ? -15.477 -6.268 26.979 1.00 88.25 127 GLN A C 1
ATOM 1009 O O . GLN A 1 127 ? -15.733 -7.306 27.588 1.00 88.25 127 GLN A O 1
ATOM 1014 N N . GLY A 1 128 ? -15.234 -5.110 27.588 1.00 85.44 128 GLY A N 1
ATOM 1015 C CA . GLY A 1 128 ? -15.176 -4.929 29.034 1.00 85.44 128 GLY A CA 1
ATOM 1016 C C . GLY A 1 128 ? -15.962 -3.709 29.507 1.00 85.44 128 GLY A C 1
ATOM 1017 O O . GLY A 1 128 ? -16.713 -3.081 28.752 1.00 85.44 128 GLY A O 1
ATOM 1018 N N . GLN A 1 129 ? -15.789 -3.364 30.785 1.00 79.88 129 GLN A N 1
ATOM 1019 C CA . GLN A 1 129 ? -16.305 -2.104 31.318 1.00 79.88 129 GLN A CA 1
ATOM 1020 C C . GLN A 1 129 ? -15.583 -0.938 30.636 1.00 79.88 129 GLN A C 1
ATOM 1022 O O . GLN A 1 129 ? -14.368 -0.811 30.738 1.00 79.88 129 GLN A O 1
ATOM 1027 N N . GLY A 1 130 ? -16.340 -0.094 29.936 1.00 80.12 130 GLY A N 1
ATOM 1028 C CA . GLY A 1 130 ? -15.790 1.029 29.176 1.00 80.12 130 GLY A CA 1
ATOM 1029 C C . GLY A 1 130 ? -15.644 0.786 27.673 1.00 80.12 130 GLY A C 1
ATOM 1030 O O . GLY A 1 130 ? -15.303 1.733 26.976 1.00 80.12 130 GLY A O 1
ATOM 1031 N N . GLY A 1 131 ? -15.960 -0.410 27.158 1.00 90.06 131 GLY A N 1
ATOM 1032 C CA . GLY A 1 131 ? -16.069 -0.681 25.718 1.00 90.06 131 GLY A CA 1
ATOM 1033 C C . GLY A 1 131 ? -15.122 -1.769 25.211 1.00 90.06 131 GLY A C 1
ATOM 1034 O O . GLY A 1 131 ? -14.891 -2.770 25.889 1.00 90.06 131 GLY A O 1
ATOM 1035 N N . TRP A 1 132 ? -14.634 -1.614 23.979 1.00 86.31 132 TRP A N 1
ATOM 1036 C CA . TRP A 1 132 ? -13.692 -2.555 23.363 1.00 86.31 132 TRP A CA 1
ATOM 1037 C C . TRP A 1 132 ? -12.253 -2.356 23.843 1.00 86.31 132 TRP A C 1
ATOM 1039 O O . TRP A 1 132 ? -11.763 -1.229 23.929 1.00 86.31 132 TRP A O 1
ATOM 1049 N N . HIS A 1 133 ? -11.560 -3.471 24.069 1.00 90.44 133 HIS A N 1
ATOM 1050 C CA . HIS A 1 133 ? -10.153 -3.536 24.453 1.00 90.44 133 HIS A CA 1
ATOM 1051 C C . HIS A 1 133 ? -9.378 -4.420 23.475 1.00 90.44 133 HIS A C 1
ATOM 1053 O O . HIS A 1 133 ? -9.921 -5.385 22.927 1.00 90.44 133 HIS A O 1
ATOM 1059 N N . VAL A 1 134 ? -8.110 -4.077 23.254 1.00 90.44 134 VAL A N 1
ATOM 1060 C CA . VAL A 1 134 ? -7.199 -4.827 22.388 1.00 90.44 134 VAL A CA 1
ATOM 1061 C C . VAL A 1 134 ? -5.863 -4.973 23.097 1.00 90.44 134 VAL A C 1
ATOM 1063 O O . VAL A 1 134 ? -5.205 -3.974 23.381 1.00 90.44 134 VAL A O 1
ATOM 1066 N N . ASP A 1 135 ? -5.449 -6.214 23.317 1.00 90.69 135 ASP A N 1
ATOM 1067 C CA . ASP A 1 135 ? -4.139 -6.552 23.858 1.00 90.69 135 ASP A CA 1
ATOM 1068 C C . ASP A 1 135 ? -3.324 -7.248 22.769 1.00 90.69 135 ASP A C 1
ATOM 1070 O O . ASP A 1 135 ? -3.773 -8.220 22.161 1.00 90.69 135 ASP A O 1
ATOM 1074 N N . LEU A 1 136 ? -2.110 -6.773 22.515 1.00 89.81 136 LEU A N 1
ATOM 1075 C CA . LEU A 1 136 ? -1.177 -7.421 21.602 1.00 89.81 136 LEU A CA 1
ATOM 1076 C C . LEU A 1 136 ? -0.131 -8.160 22.430 1.00 89.81 136 LEU A C 1
ATOM 1078 O O . LEU A 1 136 ? 0.657 -7.524 23.121 1.00 89.81 136 LEU A O 1
ATOM 1082 N N . GLN A 1 137 ? -0.134 -9.496 22.383 1.00 82.62 137 GLN A N 1
ATOM 1083 C CA . GLN A 1 137 ? 0.817 -10.334 23.135 1.00 82.62 137 GLN A CA 1
ATOM 1084 C C . GLN A 1 137 ? 0.940 -9.935 24.624 1.00 82.62 137 GLN A C 1
ATOM 1086 O O . GLN A 1 137 ? 2.039 -9.801 25.155 1.00 82.62 137 GLN A O 1
ATOM 1091 N N . ASN A 1 138 ? -0.202 -9.749 25.297 1.00 80.62 138 ASN A N 1
ATOM 1092 C CA . ASN A 1 138 ? -0.318 -9.310 26.700 1.00 80.62 138 ASN A CA 1
ATOM 1093 C C . ASN A 1 138 ? 0.093 -7.851 26.979 1.00 80.62 138 ASN A C 1
ATOM 1095 O O . ASN A 1 138 ? 0.220 -7.459 28.138 1.00 80.62 138 ASN A O 1
ATOM 1099 N N . VAL A 1 139 ? 0.273 -7.029 25.943 1.00 84.00 139 VAL A N 1
ATOM 1100 C CA . VAL A 1 139 ? 0.476 -5.582 26.073 1.00 84.00 139 VAL A CA 1
ATOM 1101 C C . VAL A 1 139 ? -0.797 -4.858 25.651 1.00 84.00 139 VAL A C 1
ATOM 1103 O O . VAL A 1 139 ? -1.228 -4.971 24.504 1.00 84.00 139 VAL A O 1
ATOM 1106 N N . ALA A 1 140 ? -1.387 -4.088 26.563 1.00 88.44 140 ALA A N 1
ATOM 1107 C CA . ALA A 1 140 ? -2.587 -3.306 26.279 1.00 88.44 140 ALA A CA 1
ATOM 1108 C C . ALA A 1 140 ? -2.311 -2.212 25.237 1.00 88.44 140 ALA A C 1
ATOM 1110 O O . ALA A 1 140 ? -1.391 -1.402 25.397 1.00 88.44 140 ALA A O 1
ATOM 1111 N N . MET A 1 141 ? -3.114 -2.184 24.173 1.00 88.75 141 MET A N 1
ATOM 1112 C CA . MET A 1 141 ? -3.029 -1.184 23.110 1.00 88.75 141 MET A CA 1
ATOM 1113 C C . MET A 1 141 ? -3.926 0.015 23.411 1.00 88.75 141 MET A C 1
ATOM 1115 O O . MET A 1 141 ? -4.996 -0.111 24.009 1.00 88.75 141 MET A O 1
ATOM 1119 N N . ASN A 1 142 ? -3.515 1.195 22.943 1.00 88.44 142 ASN A N 1
ATOM 1120 C CA . ASN A 1 142 ? -4.387 2.361 22.982 1.00 88.44 142 ASN A CA 1
ATOM 1121 C C . ASN A 1 142 ? -5.503 2.198 21.938 1.00 88.44 142 ASN A C 1
ATOM 1123 O O . ASN A 1 142 ? -5.249 2.264 20.735 1.00 88.44 142 ASN A O 1
ATOM 1127 N N . VAL A 1 143 ? -6.729 1.959 22.404 1.00 86.44 143 VAL A N 1
ATOM 1128 C CA . VAL A 1 143 ? -7.920 1.845 21.555 1.00 86.44 143 VAL A CA 1
ATOM 1129 C C . VAL A 1 143 ? -8.538 3.236 21.393 1.00 86.44 143 VAL A C 1
ATOM 1131 O O . VAL A 1 143 ? -8.950 3.799 22.412 1.00 86.44 143 VAL A O 1
ATOM 1134 N N . PRO A 1 144 ? -8.640 3.790 20.167 1.00 85.50 144 PRO A N 1
ATOM 1135 C CA . PRO A 1 144 ? -9.282 5.083 19.939 1.00 85.50 144 PRO A CA 1
ATOM 1136 C C . PRO A 1 144 ? -10.728 5.087 20.441 1.00 85.50 144 PRO A C 1
ATOM 1138 O O . PRO A 1 144 ? -11.419 4.071 20.334 1.00 85.50 144 PRO A O 1
ATOM 1141 N N . ASP A 1 145 ? -11.205 6.226 20.943 1.00 84.38 145 ASP A N 1
ATOM 1142 C CA . ASP A 1 145 ? -12.545 6.321 21.539 1.00 84.38 145 ASP A CA 1
ATOM 1143 C C . ASP A 1 145 ? -13.650 5.911 20.550 1.00 84.38 145 ASP A C 1
ATOM 1145 O O . ASP A 1 145 ? -14.565 5.177 20.919 1.00 84.38 145 ASP A O 1
ATOM 1149 N N . GLU A 1 146 ? -13.499 6.266 19.271 1.00 84.56 146 GLU A N 1
ATOM 1150 C CA . GLU A 1 146 ? -14.393 5.863 18.175 1.00 84.56 146 GLU A CA 1
ATOM 1151 C C . GLU A 1 146 ? -14.511 4.337 18.022 1.00 84.56 146 GLU A C 1
ATOM 1153 O O . GLU A 1 146 ? -15.583 3.812 17.724 1.00 84.56 146 GLU A O 1
ATOM 1158 N N . VAL A 1 147 ? -13.417 3.606 18.259 1.00 79.31 147 VAL A N 1
ATOM 1159 C CA . VAL A 1 147 ? -13.389 2.137 18.207 1.00 79.31 147 VAL A CA 1
ATOM 1160 C C . VAL A 1 147 ? -13.943 1.546 19.501 1.00 79.31 147 VAL A C 1
ATOM 1162 O O . VAL A 1 147 ? -14.636 0.527 19.482 1.00 79.31 147 VAL A O 1
ATOM 1165 N N . ARG A 1 148 ? -13.675 2.204 20.633 1.00 83.00 148 ARG A N 1
ATOM 1166 C CA . ARG A 1 148 ? -14.102 1.765 21.963 1.00 83.00 148 ARG A CA 1
ATOM 1167 C C . ARG A 1 148 ? -15.628 1.722 22.091 1.00 83.00 148 ARG A C 1
ATOM 1169 O O . ARG A 1 148 ? -16.145 0.802 22.723 1.00 83.00 148 ARG A O 1
ATOM 1176 N N . VAL A 1 149 ? -16.334 2.656 21.446 1.00 85.38 149 VAL A N 1
ATOM 1177 C CA . VAL A 1 149 ? -17.807 2.770 21.467 1.00 85.38 149 VAL A CA 1
ATOM 1178 C C . VAL A 1 149 ? -18.530 1.943 20.398 1.00 85.38 149 VAL A C 1
ATOM 1180 O O . VAL A 1 149 ? -19.760 1.991 20.315 1.00 85.38 149 VAL A O 1
ATOM 1183 N N . LEU A 1 150 ? -17.808 1.177 19.570 1.00 77.31 150 LEU A N 1
ATOM 1184 C CA . LEU A 1 150 ? -18.440 0.311 18.573 1.00 77.31 150 LEU A CA 1
ATOM 1185 C C . LEU A 1 150 ? -19.417 -0.676 19.221 1.00 77.31 150 LEU A C 1
ATOM 1187 O O . LEU A 1 150 ? -19.225 -1.137 20.348 1.00 77.31 150 LEU A O 1
ATOM 1191 N N . SER A 1 151 ? -20.454 -1.050 18.465 1.00 80.50 151 SER A N 1
ATOM 1192 C CA . SER A 1 151 ? -21.467 -2.002 18.926 1.00 80.50 151 SER A CA 1
ATOM 1193 C C . SER A 1 151 ? -20.826 -3.271 19.511 1.00 80.50 151 SER A C 1
ATOM 1195 O O . SER A 1 151 ? -19.907 -3.811 18.895 1.00 80.50 151 SER A O 1
ATOM 1197 N N . PRO A 1 152 ? -21.361 -3.826 20.616 1.00 77.94 152 PRO A N 1
ATOM 1198 C CA . PRO A 1 152 ? -21.008 -5.161 21.113 1.00 77.94 152 PRO A CA 1
ATOM 1199 C C . PRO A 1 152 ? -21.047 -6.272 20.052 1.00 77.94 152 PRO A C 1
ATOM 1201 O O . PRO A 1 152 ? -20.379 -7.290 20.176 1.00 77.94 152 PRO A O 1
ATOM 1204 N N . ARG A 1 153 ? -21.848 -6.090 18.994 1.00 79.06 153 ARG A N 1
ATOM 1205 C CA . ARG A 1 153 ? -21.985 -7.048 17.887 1.00 79.06 153 ARG A CA 1
ATOM 1206 C C . ARG A 1 153 ? -20.914 -6.889 16.803 1.00 79.06 153 ARG A C 1
ATOM 1208 O O . ARG A 1 153 ? -20.952 -7.616 15.810 1.00 79.06 153 ARG A O 1
ATOM 1215 N N . ALA A 1 154 ? -20.004 -5.924 16.939 1.00 81.00 154 ALA A N 1
ATOM 1216 C CA . ALA A 1 154 ? -18.917 -5.728 15.994 1.00 81.00 154 ALA A CA 1
ATOM 1217 C C . ALA A 1 154 ? -18.021 -6.973 15.941 1.00 81.00 154 ALA A C 1
ATOM 1219 O O . ALA A 1 154 ? -17.757 -7.631 16.945 1.00 81.00 154 ALA A O 1
ATOM 1220 N N . GLN A 1 155 ? -17.543 -7.305 14.743 1.00 84.44 155 GLN A N 1
ATOM 1221 C CA . GLN A 1 155 ? -16.621 -8.423 14.582 1.00 84.44 155 GLN A CA 1
ATOM 1222 C C . GLN A 1 155 ? -15.254 -8.052 15.168 1.00 84.44 155 GLN A C 1
ATOM 1224 O O . GLN A 1 155 ? -14.720 -6.986 14.868 1.00 84.44 155 GLN A O 1
ATOM 1229 N N . VAL A 1 156 ? -14.646 -8.971 15.921 1.00 86.25 156 VAL A N 1
ATOM 1230 C CA . VAL A 1 156 ? -13.310 -8.811 16.530 1.00 86.25 156 VAL A CA 1
ATOM 1231 C C . VAL A 1 156 ? -12.258 -8.332 15.519 1.00 86.25 156 VAL A C 1
ATOM 1233 O O . VAL A 1 156 ? -11.523 -7.384 15.786 1.00 86.25 156 VAL A O 1
ATOM 1236 N N . LYS A 1 157 ? -12.239 -8.909 14.310 1.00 83.88 157 LYS A N 1
ATOM 1237 C CA . LYS A 1 157 ? -11.323 -8.501 13.226 1.00 83.88 157 LYS A CA 1
ATOM 1238 C C . LYS A 1 157 ? -11.521 -7.055 12.751 1.00 83.88 157 LYS A C 1
ATOM 1240 O O . LYS A 1 157 ? -10.585 -6.437 12.245 1.00 83.88 157 LYS A O 1
ATOM 1245 N N . THR A 1 158 ? -12.734 -6.522 12.880 1.00 84.19 158 THR A N 1
ATOM 1246 C CA . THR A 1 158 ? -13.050 -5.131 12.542 1.00 84.19 158 THR A CA 1
ATOM 1247 C C . THR A 1 158 ? -12.475 -4.206 13.605 1.00 84.19 158 THR A C 1
ATOM 1249 O O . THR A 1 158 ? -11.754 -3.276 13.263 1.00 84.19 158 THR A O 1
ATOM 1252 N N . VAL A 1 159 ? -12.699 -4.524 14.883 1.00 84.81 159 VAL A N 1
ATOM 1253 C CA . VAL A 1 159 ? -12.150 -3.781 16.028 1.00 84.81 159 VAL A CA 1
ATOM 1254 C C . VAL A 1 159 ? -10.618 -3.751 15.973 1.00 84.81 159 VAL A C 1
ATOM 1256 O O . VAL A 1 159 ? -10.032 -2.672 15.927 1.00 84.81 159 VAL A O 1
ATOM 1259 N N . ALA A 1 160 ? -9.966 -4.916 15.870 1.00 87.81 160 ALA A N 1
ATOM 1260 C CA . ALA A 1 160 ? -8.508 -5.002 15.729 1.00 87.81 160 ALA A CA 1
ATOM 1261 C C . ALA A 1 160 ? -7.994 -4.248 14.493 1.00 87.81 160 ALA A C 1
ATOM 1263 O O . ALA A 1 160 ? -6.966 -3.580 14.556 1.00 87.81 160 ALA A O 1
ATOM 1264 N N . GLY A 1 161 ? -8.723 -4.318 13.374 1.00 87.56 161 GLY A N 1
ATOM 1265 C CA . GLY A 1 161 ? -8.369 -3.612 12.147 1.00 87.56 161 GLY A CA 1
ATOM 1266 C C . GLY A 1 161 ? -8.328 -2.092 12.304 1.00 87.56 161 GLY A C 1
ATOM 1267 O O . GLY A 1 161 ? -7.385 -1.478 11.809 1.00 87.56 161 GLY A O 1
ATOM 1268 N N . HIS A 1 162 ? -9.306 -1.507 13.003 1.00 87.19 162 HIS A N 1
ATOM 1269 C CA . HIS A 1 162 ? -9.352 -0.064 13.259 1.00 87.19 162 HIS A CA 1
ATOM 1270 C C . HIS A 1 162 ? -8.289 0.393 14.261 1.00 87.19 162 HIS A C 1
ATOM 1272 O O . HIS A 1 162 ? -7.685 1.446 14.072 1.00 87.19 162 HIS A O 1
ATOM 1278 N N . VAL A 1 163 ? -8.008 -0.406 15.297 1.00 90.06 163 VAL A N 1
ATOM 1279 C CA . VAL A 1 163 ? -6.893 -0.114 16.214 1.00 90.06 163 VAL A CA 1
ATOM 1280 C C . VAL A 1 163 ? -5.566 -0.121 15.457 1.00 90.06 163 VAL A C 1
ATOM 1282 O O . VAL A 1 163 ? -4.783 0.816 15.585 1.00 90.06 163 VAL A O 1
ATOM 1285 N N . HIS A 1 164 ? -5.331 -1.133 14.620 1.00 92.44 164 HIS A N 1
ATOM 1286 C CA . HIS A 1 164 ? -4.114 -1.210 13.816 1.00 92.44 164 HIS A CA 1
ATOM 1287 C C . HIS A 1 164 ? -3.988 -0.036 12.835 1.00 92.44 164 HIS A C 1
ATOM 1289 O O . HIS A 1 164 ? -2.922 0.563 12.736 1.00 92.44 164 HIS A O 1
ATOM 1295 N N . GLU A 1 165 ? -5.078 0.355 12.169 1.00 88.94 165 GLU A N 1
ATOM 1296 C CA . GLU A 1 165 ? -5.101 1.529 11.288 1.00 88.94 165 GLU A CA 1
ATOM 1297 C C . GLU A 1 165 ? -4.675 2.809 12.018 1.00 88.94 165 GLU A C 1
ATOM 1299 O O . GLU A 1 165 ? -3.836 3.556 11.514 1.00 88.94 165 GLU A O 1
ATOM 1304 N N . ALA A 1 166 ? -5.204 3.043 13.222 1.00 87.88 166 ALA A N 1
ATOM 1305 C CA . ALA A 1 166 ? -4.857 4.209 14.029 1.00 87.88 166 ALA A CA 1
ATOM 1306 C C . ALA A 1 166 ? -3.378 4.206 14.451 1.00 87.88 166 ALA A C 1
ATOM 1308 O O . ALA A 1 166 ? -2.720 5.247 14.402 1.00 87.88 166 ALA A O 1
ATOM 1309 N N . LEU A 1 167 ? -2.835 3.038 14.815 1.00 90.62 167 LEU A N 1
ATOM 1310 C CA . LEU A 1 167 ? -1.417 2.879 15.155 1.00 90.62 167 LEU A CA 1
ATOM 1311 C C . LEU A 1 167 ? -0.509 3.164 13.951 1.00 90.62 167 LEU A C 1
ATOM 1313 O O . LEU A 1 167 ? 0.473 3.897 14.081 1.00 90.62 167 LEU A O 1
ATOM 1317 N N . VAL A 1 168 ? -0.849 2.624 12.777 1.00 88.12 168 VAL A N 1
ATOM 1318 C CA . VAL A 1 168 ? -0.105 2.862 11.531 1.00 88.12 168 VAL A CA 1
ATOM 1319 C C . VAL A 1 168 ? -0.177 4.334 11.132 1.00 88.12 168 VAL A C 1
ATOM 1321 O O . VAL A 1 168 ? 0.848 4.920 10.790 1.00 88.12 168 VAL A O 1
ATOM 1324 N N . LEU A 1 169 ? -1.353 4.959 11.235 1.00 85.62 169 LEU A N 1
ATOM 1325 C CA . LEU A 1 169 ? -1.536 6.380 10.947 1.00 85.62 169 LEU A CA 1
ATOM 1326 C C . LEU A 1 169 ? -0.675 7.264 11.858 1.00 85.62 169 LEU A C 1
ATOM 1328 O O . LEU A 1 169 ? 0.012 8.156 11.364 1.00 85.62 169 LEU A O 1
ATOM 1332 N N . ALA A 1 170 ? -0.682 7.014 13.168 1.00 85.38 170 ALA A N 1
ATOM 1333 C CA . ALA A 1 170 ? 0.125 7.778 14.116 1.00 85.38 170 ALA A CA 1
ATOM 1334 C C . ALA A 1 170 ? 1.631 7.618 13.839 1.00 85.38 170 ALA A C 1
ATOM 1336 O O . ALA A 1 170 ? 2.378 8.598 13.841 1.00 85.38 170 ALA A O 1
ATOM 1337 N N . ALA A 1 171 ? 2.081 6.395 13.542 1.00 85.62 171 ALA A N 1
ATOM 1338 C CA . ALA A 1 171 ? 3.480 6.115 13.225 1.00 85.62 171 ALA A CA 1
ATOM 1339 C C . ALA A 1 171 ? 3.936 6.729 11.889 1.00 85.62 171 ALA A C 1
ATOM 1341 O O . ALA A 1 171 ? 5.094 7.141 11.758 1.00 85.62 171 ALA A O 1
ATOM 1342 N N . ASP A 1 172 ? 3.050 6.789 10.894 1.00 81.81 172 ASP A N 1
ATOM 1343 C CA . ASP A 1 172 ? 3.315 7.438 9.610 1.00 81.81 172 ASP A CA 1
ATOM 1344 C C . ASP A 1 172 ? 3.364 8.965 9.747 1.00 81.81 172 ASP A C 1
ATOM 1346 O O . ASP A 1 172 ? 4.267 9.589 9.203 1.00 81.81 172 ASP A O 1
ATOM 1350 N N . GLN A 1 173 ? 2.489 9.569 10.556 1.00 82.69 173 GLN A N 1
ATOM 1351 C CA . GLN A 1 173 ? 2.559 11.002 10.872 1.00 82.69 173 GLN A CA 1
ATOM 1352 C C . GLN A 1 173 ? 3.842 11.374 11.623 1.00 82.69 173 GLN A C 1
ATOM 1354 O O . GLN A 1 173 ? 4.442 12.411 11.344 1.00 82.69 173 GLN A O 1
ATOM 1359 N N . ALA A 1 174 ? 4.278 10.526 12.558 1.00 83.94 174 ALA A N 1
ATOM 1360 C CA . ALA A 1 174 ? 5.503 10.747 13.319 1.00 83.94 174 ALA A CA 1
ATOM 1361 C C . ALA A 1 174 ? 6.770 10.582 12.462 1.00 83.94 174 ALA A C 1
ATOM 1363 O O . ALA A 1 174 ? 7.747 11.305 12.651 1.00 83.94 174 ALA A O 1
ATOM 1364 N N . ASN A 1 175 ? 6.767 9.636 11.516 1.00 80.50 175 ASN A N 1
ATOM 1365 C CA . ASN A 1 175 ? 7.872 9.427 10.586 1.00 80.50 175 ASN A CA 1
ATOM 1366 C C . ASN A 1 175 ? 7.360 9.013 9.192 1.00 80.50 175 ASN A C 1
ATOM 1368 O O . ASN A 1 175 ? 7.297 7.811 8.896 1.00 80.50 175 ASN A O 1
ATOM 1372 N N . PRO A 1 176 ? 7.065 9.993 8.315 1.00 75.25 176 PRO A N 1
ATOM 1373 C CA . PRO A 1 176 ? 6.569 9.730 6.964 1.00 75.25 176 PRO A CA 1
ATOM 1374 C C . PRO A 1 176 ? 7.604 9.078 6.046 1.00 75.25 176 PRO A C 1
ATOM 1376 O O . PRO A 1 176 ? 7.245 8.572 4.991 1.00 75.25 176 PRO A O 1
ATOM 1379 N N . ARG A 1 177 ? 8.894 9.116 6.405 1.00 74.25 177 ARG A N 1
ATOM 1380 C CA . ARG A 1 177 ? 9.993 8.550 5.604 1.00 74.25 177 ARG A CA 1
ATOM 1381 C C . ARG A 1 177 ? 10.289 7.094 5.918 1.00 74.25 177 ARG A C 1
ATOM 1383 O O . ARG A 1 177 ? 11.020 6.454 5.172 1.00 74.25 177 ARG A O 1
ATOM 1390 N N . ALA A 1 178 ? 9.753 6.559 7.011 1.00 75.44 178 ALA A N 1
ATOM 1391 C CA . ALA A 1 178 ? 9.974 5.161 7.334 1.00 75.44 178 ALA A CA 1
ATOM 1392 C C . ALA A 1 178 ? 9.333 4.258 6.270 1.00 75.44 178 ALA A C 1
ATOM 1394 O O . ALA A 1 178 ? 8.148 4.372 5.953 1.00 75.44 178 ALA A O 1
ATOM 1395 N N . MET A 1 179 ? 10.150 3.353 5.735 1.00 71.06 179 MET A N 1
ATOM 1396 C CA . MET A 1 179 ? 9.772 2.421 4.684 1.00 71.06 179 MET A CA 1
ATOM 1397 C C . MET A 1 179 ? 8.775 1.392 5.214 1.00 71.06 179 MET A C 1
ATOM 1399 O O . MET A 1 179 ? 9.131 0.561 6.046 1.00 71.06 179 MET A O 1
ATOM 1403 N N . ARG A 1 180 ? 7.518 1.459 4.764 1.00 76.00 180 ARG A N 1
ATOM 1404 C CA . ARG A 1 180 ? 6.431 0.598 5.269 1.00 76.00 180 ARG A CA 1
ATOM 1405 C C . ARG A 1 180 ? 5.514 0.096 4.156 1.00 76.00 180 ARG A C 1
ATOM 1407 O O . ARG A 1 180 ? 4.311 -0.019 4.360 1.00 76.00 180 ARG A O 1
ATOM 1414 N N . VAL A 1 181 ? 6.060 -0.182 2.972 1.00 77.50 181 VAL A N 1
ATOM 1415 C CA . VAL A 1 181 ? 5.274 -0.563 1.780 1.00 77.50 181 VAL A CA 1
ATOM 1416 C C . VAL A 1 181 ? 4.331 -1.740 2.066 1.00 77.50 181 VAL A C 1
ATOM 1418 O O . VAL A 1 181 ? 3.167 -1.681 1.674 1.00 77.50 181 VAL A O 1
ATOM 1421 N N . ASP A 1 182 ? 4.785 -2.754 2.811 1.00 81.62 182 ASP A N 1
ATOM 1422 C CA . ASP A 1 182 ? 3.967 -3.934 3.129 1.00 81.62 182 ASP A CA 1
ATOM 1423 C C . ASP A 1 182 ? 2.790 -3.610 4.059 1.00 81.62 182 ASP A C 1
ATOM 1425 O O . ASP A 1 182 ? 1.684 -4.102 3.857 1.00 81.62 182 ASP A O 1
ATOM 1429 N N . VAL A 1 183 ? 2.997 -2.729 5.042 1.00 84.56 183 VAL A N 1
ATOM 1430 C CA . VAL A 1 183 ? 1.943 -2.291 5.974 1.00 84.56 183 VAL A CA 1
ATOM 1431 C C . VAL A 1 183 ? 0.974 -1.329 5.280 1.00 84.56 183 VAL A C 1
ATOM 1433 O O . VAL A 1 183 ? -0.243 -1.425 5.429 1.00 84.56 183 VAL A O 1
ATOM 1436 N N . LEU A 1 184 ? 1.502 -0.409 4.472 1.00 82.44 184 LEU A N 1
ATOM 1437 C CA . LEU A 1 184 ? 0.729 0.593 3.737 1.00 82.44 184 LEU A CA 1
ATOM 1438 C C . LEU A 1 184 ? -0.143 -0.015 2.625 1.00 82.44 184 LEU A C 1
ATOM 1440 O O . LEU A 1 184 ? -1.132 0.602 2.226 1.00 82.44 184 LEU A O 1
ATOM 1444 N N . ALA A 1 185 ? 0.163 -1.229 2.158 1.00 82.06 185 ALA A N 1
ATOM 1445 C CA . ALA A 1 185 ? -0.683 -1.983 1.231 1.00 82.06 185 ALA A CA 1
ATOM 1446 C C . ALA A 1 185 ? -2.095 -2.247 1.782 1.00 82.06 185 ALA A C 1
ATOM 1448 O O . ALA A 1 185 ? -3.063 -2.267 1.011 1.00 82.06 185 ALA A O 1
ATOM 1449 N N . ASP A 1 186 ? -2.220 -2.397 3.103 1.00 82.06 186 ASP A N 1
ATOM 1450 C CA . ASP A 1 186 ? -3.499 -2.588 3.792 1.00 82.06 186 ASP A CA 1
ATOM 1451 C C . ASP A 1 186 ? -4.258 -1.269 4.012 1.00 82.06 186 ASP A C 1
ATOM 1453 O O . ASP A 1 186 ? -5.479 -1.284 4.191 1.00 82.06 186 ASP A O 1
ATOM 1457 N N . TYR A 1 187 ? -3.556 -0.131 3.944 1.00 83.25 187 TYR A N 1
ATOM 1458 C CA . TYR A 1 187 ? -4.064 1.203 4.275 1.00 83.25 187 TYR A CA 1
ATOM 1459 C C . TYR A 1 187 ? -3.751 2.224 3.172 1.00 83.25 187 TYR A C 1
ATOM 1461 O O . TYR A 1 187 ? -3.002 3.181 3.398 1.00 83.25 187 TYR A O 1
ATOM 1469 N N . PRO A 1 188 ? -4.332 2.071 1.966 1.00 71.19 188 PRO A N 1
ATOM 1470 C CA . PRO A 1 188 ? -4.051 2.964 0.843 1.00 71.19 188 PRO A CA 1
ATOM 1471 C C . PRO A 1 188 ? -4.371 4.432 1.161 1.00 71.19 188 PRO A C 1
ATOM 1473 O O . PRO A 1 188 ? -3.683 5.324 0.671 1.00 71.19 188 PRO A O 1
ATOM 1476 N N . ASP A 1 189 ? -5.359 4.695 2.018 1.00 69.44 189 ASP A N 1
ATOM 1477 C CA . ASP A 1 189 ? -5.704 6.058 2.423 1.00 69.44 189 ASP A CA 1
ATOM 1478 C C . ASP A 1 189 ? -4.636 6.680 3.330 1.00 69.44 189 ASP A C 1
ATOM 1480 O O . ASP A 1 189 ? -4.341 7.864 3.191 1.00 69.44 189 ASP A O 1
ATOM 1484 N N . VAL A 1 190 ? -3.993 5.894 4.204 1.00 71.31 190 VAL A N 1
ATOM 1485 C CA . VAL A 1 190 ? -2.839 6.337 5.013 1.00 71.31 190 VAL A CA 1
ATOM 1486 C C . VAL A 1 190 ? -1.624 6.571 4.115 1.00 71.31 190 VAL A C 1
ATOM 1488 O O . VAL A 1 190 ? -0.955 7.601 4.203 1.00 71.31 190 VAL A O 1
ATOM 1491 N N . ALA A 1 191 ? -1.390 5.661 3.170 1.00 64.62 191 ALA A N 1
ATOM 1492 C CA . ALA A 1 191 ? -0.284 5.747 2.227 1.00 64.62 191 ALA A CA 1
ATOM 1493 C C . ALA A 1 191 ? -0.345 6.991 1.320 1.00 64.62 191 ALA A C 1
ATOM 1495 O O . ALA A 1 191 ? 0.688 7.408 0.810 1.00 64.62 191 ALA A O 1
ATOM 1496 N N . TRP A 1 192 ? -1.508 7.619 1.116 1.00 66.31 192 TRP A N 1
ATOM 1497 C CA . TRP A 1 192 ? -1.654 8.695 0.123 1.00 66.31 192 TRP A CA 1
ATOM 1498 C C . TRP A 1 192 ? -2.359 9.968 0.625 1.00 66.31 192 TRP A C 1
ATOM 1500 O O . TRP A 1 192 ? -2.745 10.810 -0.197 1.00 66.31 192 TRP A O 1
ATOM 1510 N N . ARG A 1 193 ? -2.480 10.163 1.952 1.00 59.19 193 ARG A N 1
ATOM 1511 C CA . ARG A 1 193 ? -3.062 11.389 2.542 1.00 59.19 193 ARG A CA 1
ATOM 1512 C C . ARG A 1 193 ? -2.395 12.660 1.992 1.00 59.19 193 ARG A C 1
ATOM 1514 O O . ARG A 1 193 ? -1.181 12.730 1.838 1.00 59.19 193 ARG A O 1
ATOM 1521 N N . GLY A 1 194 ? -3.207 13.684 1.713 1.00 47.34 194 GLY A N 1
ATOM 1522 C CA . GLY A 1 194 ? -2.743 15.014 1.278 1.00 47.34 194 GLY A CA 1
ATOM 1523 C C . GLY A 1 194 ? -2.592 15.200 -0.236 1.00 47.34 194 GLY A C 1
ATOM 1524 O O . GLY A 1 194 ? -2.299 16.297 -0.702 1.00 47.34 194 GLY A O 1
ATOM 1525 N N . SER A 1 195 ? -2.853 14.162 -1.026 1.00 43.69 195 SER A N 1
ATOM 1526 C CA . SER A 1 195 ? -3.005 14.264 -2.475 1.00 43.69 195 SER A CA 1
ATOM 1527 C C . SER A 1 195 ? -4.323 13.635 -2.876 1.00 43.69 195 SER A C 1
ATOM 1529 O O . SER A 1 195 ? -4.725 12.633 -2.288 1.00 43.69 195 SER A O 1
ATOM 1531 N N . SER A 1 196 ? -5.017 14.184 -3.868 1.00 41.97 196 SER A N 1
ATOM 1532 C CA . SER A 1 196 ? -6.155 13.463 -4.422 1.00 41.97 196 SER A CA 1
ATOM 1533 C C . SER A 1 196 ? -5.677 12.078 -4.868 1.00 41.97 196 SER A C 1
ATOM 1535 O O . SER A 1 196 ? -4.771 11.986 -5.691 1.00 41.97 196 SER A O 1
ATOM 1537 N N . VAL A 1 197 ? -6.322 11.011 -4.388 1.00 49.97 197 VAL A N 1
ATOM 1538 C CA . VAL A 1 197 ? -6.156 9.636 -4.906 1.00 49.97 197 VAL A CA 1
ATOM 1539 C C . VAL A 1 197 ? -6.290 9.602 -6.443 1.00 49.97 197 VAL A C 1
ATOM 1541 O O . VAL A 1 197 ? -5.720 8.747 -7.125 1.00 49.97 197 VAL A O 1
ATOM 1544 N N . ARG A 1 198 ? -6.992 10.597 -7.014 1.00 48.91 198 ARG A N 1
ATOM 1545 C CA . ARG A 1 198 ? -7.027 10.884 -8.451 1.00 48.91 198 ARG A CA 1
ATOM 1546 C C . ARG A 1 198 ? -5.614 11.023 -9.019 1.00 48.91 198 ARG A C 1
ATOM 1548 O O . ARG A 1 198 ? -4.879 11.946 -8.688 1.00 48.91 198 ARG A O 1
ATOM 1555 N N . GLY A 1 199 ? -5.283 10.109 -9.926 1.00 62.59 199 GLY A N 1
ATOM 1556 C CA . GLY A 1 199 ? -4.018 10.108 -10.655 1.00 62.59 199 GLY A CA 1
ATOM 1557 C C . GLY A 1 199 ? -2.888 9.319 -9.996 1.00 62.59 199 GLY A C 1
ATOM 1558 O O . GLY A 1 199 ? -1.800 9.333 -10.549 1.00 62.59 199 GLY A O 1
ATOM 1559 N N . ARG A 1 200 ? -3.117 8.619 -8.871 1.00 75.62 200 ARG A N 1
ATOM 1560 C CA . ARG A 1 200 ? -2.092 7.792 -8.185 1.00 75.62 200 ARG A CA 1
ATOM 1561 C C . ARG A 1 200 ? -2.476 6.323 -8.027 1.00 75.62 200 ARG A C 1
ATOM 1563 O O . ARG A 1 200 ? -1.854 5.572 -7.279 1.00 75.62 200 ARG A O 1
ATOM 1570 N N . GLN A 1 201 ? -3.510 5.899 -8.747 1.00 84.62 201 GLN A N 1
ATOM 1571 C CA . GLN A 1 201 ? -4.025 4.536 -8.673 1.00 84.62 201 GLN A CA 1
ATOM 1572 C C . GLN A 1 201 ? -2.965 3.493 -9.060 1.00 84.62 201 GLN A C 1
ATOM 1574 O O . GLN A 1 201 ? -2.926 2.428 -8.454 1.00 84.62 201 GLN A O 1
ATOM 1579 N N . HIS A 1 202 ? -2.058 3.826 -9.984 1.00 87.06 202 HIS A N 1
ATOM 1580 C CA . HIS A 1 202 ? -0.919 2.978 -10.343 1.00 87.06 202 HIS A CA 1
ATOM 1581 C C . HIS A 1 202 ? -0.016 2.666 -9.142 1.00 87.06 202 HIS A C 1
ATOM 1583 O O . HIS A 1 202 ? 0.311 1.510 -8.897 1.00 87.06 202 HIS A O 1
ATOM 1589 N N . SER A 1 203 ? 0.315 3.682 -8.347 1.00 86.94 203 SER A N 1
ATOM 1590 C CA . SER A 1 203 ? 1.172 3.559 -7.172 1.00 86.94 203 SER A CA 1
ATOM 1591 C C . SER A 1 203 ? 0.479 2.771 -6.067 1.00 86.94 203 SER A C 1
ATOM 1593 O O . SER A 1 203 ? 1.074 1.874 -5.483 1.00 86.94 203 SER A O 1
ATOM 1595 N N . ILE A 1 204 ? -0.812 3.032 -5.835 1.00 86.94 204 ILE A N 1
ATOM 1596 C CA . ILE A 1 204 ? -1.630 2.250 -4.896 1.00 86.94 204 ILE A CA 1
ATOM 1597 C C . ILE A 1 204 ? -1.668 0.776 -5.305 1.00 86.94 204 ILE A C 1
ATOM 1599 O O . ILE A 1 204 ? -1.526 -0.103 -4.457 1.00 86.94 204 ILE A O 1
ATOM 1603 N N . ASN A 1 205 ? -1.871 0.495 -6.592 1.00 90.12 205 ASN A N 1
ATOM 1604 C CA . ASN A 1 205 ? -1.935 -0.870 -7.097 1.00 90.12 205 ASN A CA 1
ATOM 1605 C C . ASN A 1 205 ? -0.582 -1.581 -6.969 1.00 90.12 205 ASN A C 1
ATOM 1607 O O . ASN A 1 205 ? -0.554 -2.730 -6.535 1.00 90.12 205 ASN A O 1
ATOM 1611 N N . ALA A 1 206 ? 0.522 -0.898 -7.287 1.00 90.56 206 ALA A N 1
ATOM 1612 C CA . ALA A 1 206 ? 1.873 -1.429 -7.122 1.00 90.56 206 ALA A CA 1
ATOM 1613 C C . ALA A 1 206 ? 2.194 -1.715 -5.647 1.00 90.56 206 ALA A C 1
ATOM 1615 O O . ALA A 1 206 ? 2.642 -2.809 -5.318 1.00 90.56 206 ALA A O 1
ATOM 1616 N N . THR A 1 207 ? 1.877 -0.786 -4.737 1.00 89.56 207 THR A N 1
ATOM 1617 C CA . THR A 1 207 ? 2.018 -0.995 -3.287 1.00 89.56 207 THR A CA 1
ATOM 1618 C C . THR A 1 207 ? 1.193 -2.190 -2.814 1.00 89.56 207 THR A C 1
ATOM 1620 O O . THR A 1 207 ? 1.713 -3.031 -2.088 1.00 89.56 207 THR A O 1
ATOM 1623 N N . LYS A 1 208 ? -0.064 -2.322 -3.261 1.00 88.25 208 LYS A N 1
ATOM 1624 C CA . LYS A 1 208 ? -0.909 -3.481 -2.933 1.00 88.25 208 LYS A CA 1
ATOM 1625 C C . LYS A 1 208 ? -0.299 -4.791 -3.412 1.00 88.25 208 LYS A C 1
ATOM 1627 O O . LYS A 1 208 ? -0.246 -5.736 -2.636 1.00 88.25 208 LYS A O 1
ATOM 1632 N N . LEU A 1 209 ? 0.146 -4.842 -4.665 1.00 91.12 209 LEU A N 1
ATOM 1633 C CA . LEU A 1 209 ? 0.758 -6.031 -5.249 1.00 91.12 209 LEU A CA 1
ATOM 1634 C C . LEU A 1 209 ? 2.013 -6.442 -4.472 1.00 91.12 209 LEU A C 1
ATOM 1636 O O . LEU A 1 209 ? 2.086 -7.553 -3.955 1.00 91.12 209 LEU A O 1
ATOM 1640 N N . LEU A 1 210 ? 2.989 -5.540 -4.373 1.00 89.06 210 LEU A N 1
ATOM 1641 C CA . LEU A 1 210 ? 4.300 -5.854 -3.809 1.00 89.06 210 LEU A CA 1
ATOM 1642 C C . LEU A 1 210 ? 4.240 -6.072 -2.295 1.00 89.06 210 LEU A C 1
ATOM 1644 O O . LEU A 1 210 ? 4.941 -6.944 -1.785 1.00 89.06 210 LEU A O 1
ATOM 1648 N N . GLY A 1 211 ? 3.384 -5.320 -1.600 1.00 84.94 211 GLY A N 1
ATOM 1649 C CA . GLY A 1 211 ? 3.203 -5.433 -0.158 1.00 84.94 211 GLY A CA 1
ATOM 1650 C C . GLY A 1 211 ? 2.474 -6.706 0.264 1.00 84.94 211 GLY A C 1
ATOM 1651 O O . GLY A 1 211 ? 2.909 -7.383 1.190 1.00 84.94 211 GLY A O 1
ATOM 1652 N N . ARG A 1 212 ? 1.410 -7.109 -0.450 1.00 84.94 212 ARG A N 1
ATOM 1653 C CA . ARG A 1 212 ? 0.685 -8.363 -0.148 1.00 84.94 212 ARG A CA 1
ATOM 1654 C C . ARG A 1 212 ? 1.539 -9.607 -0.339 1.00 84.94 212 ARG A C 1
ATOM 1656 O O . ARG A 1 212 ? 1.360 -10.584 0.380 1.00 84.94 212 ARG A O 1
ATOM 1663 N N . LEU A 1 213 ? 2.454 -9.564 -1.303 1.00 84.19 213 LEU A N 1
ATOM 1664 C CA . LEU A 1 213 ? 3.402 -10.644 -1.555 1.00 84.19 213 LEU A CA 1
ATOM 1665 C C . LEU A 1 213 ? 4.641 -10.586 -0.644 1.00 84.19 213 LEU A C 1
ATOM 1667 O O . LEU A 1 213 ? 5.469 -11.491 -0.700 1.00 84.19 213 LEU A O 1
ATOM 1671 N N . GLY A 1 214 ? 4.802 -9.527 0.162 1.00 82.25 214 GLY A N 1
ATOM 1672 C CA . GLY A 1 214 ? 5.988 -9.299 0.996 1.00 82.25 214 GLY A CA 1
ATOM 1673 C C . GLY A 1 214 ? 7.283 -9.084 0.201 1.00 82.25 214 GLY A C 1
ATOM 1674 O O . GLY A 1 214 ? 8.378 -9.207 0.750 1.00 82.25 214 GLY A O 1
ATOM 1675 N N . ILE A 1 215 ? 7.179 -8.793 -1.100 1.00 85.12 215 ILE A N 1
ATOM 1676 C CA . ILE A 1 215 ? 8.331 -8.618 -1.992 1.00 85.12 215 ILE A CA 1
ATOM 1677 C C . ILE A 1 215 ? 9.067 -7.327 -1.654 1.00 85.12 215 ILE A C 1
ATOM 1679 O O . ILE A 1 215 ? 10.295 -7.332 -1.576 1.00 85.12 215 ILE A O 1
ATOM 1683 N N . ALA A 1 216 ? 8.327 -6.234 -1.437 1.00 80.00 216 ALA A N 1
ATOM 1684 C CA . ALA A 1 216 ? 8.926 -4.938 -1.136 1.00 80.00 216 ALA A CA 1
ATOM 1685 C C . ALA A 1 216 ? 9.746 -5.007 0.158 1.00 80.00 216 ALA A C 1
ATOM 1687 O O . ALA A 1 216 ? 10.931 -4.675 0.136 1.00 80.00 216 ALA A O 1
ATOM 1688 N N . GLY A 1 217 ? 9.159 -5.511 1.249 1.00 75.94 217 GLY A N 1
ATOM 1689 C CA . GLY A 1 217 ? 9.867 -5.700 2.515 1.00 75.94 217 GLY A CA 1
ATOM 1690 C C . GLY A 1 217 ? 11.115 -6.561 2.389 1.00 75.94 217 GLY A C 1
ATOM 1691 O O . GLY A 1 217 ? 12.170 -6.186 2.896 1.00 75.94 217 GLY A O 1
ATOM 1692 N N . LYS A 1 218 ? 11.029 -7.685 1.668 1.00 79.00 218 LYS A N 1
ATOM 1693 C CA . LYS A 1 218 ? 12.168 -8.591 1.496 1.00 79.00 218 LYS A CA 1
ATOM 1694 C C . LYS A 1 218 ? 13.302 -7.961 0.686 1.00 79.00 218 LYS A C 1
ATOM 1696 O O . LYS A 1 218 ? 14.441 -7.983 1.143 1.00 79.00 218 LYS A O 1
ATOM 1701 N N . LEU A 1 219 ? 13.002 -7.366 -0.472 1.00 79.50 219 LEU A N 1
ATOM 1702 C CA . LEU A 1 219 ? 14.019 -6.706 -1.299 1.00 79.50 219 LEU A CA 1
ATOM 1703 C C . LEU A 1 219 ? 14.685 -5.551 -0.539 1.00 79.50 219 LEU A C 1
ATOM 1705 O O . LEU A 1 219 ? 15.903 -5.425 -0.551 1.00 79.50 219 LEU A O 1
ATOM 1709 N N . LEU A 1 220 ? 13.912 -4.732 0.171 1.00 76.38 220 LEU A N 1
ATOM 1710 C CA . LEU A 1 220 ? 14.456 -3.588 0.904 1.00 76.38 220 LEU A CA 1
ATOM 1711 C C . LEU A 1 220 ? 15.262 -3.992 2.147 1.00 76.38 220 LEU A C 1
ATOM 1713 O O . LEU A 1 220 ? 16.229 -3.311 2.485 1.00 76.38 220 LEU A O 1
ATOM 1717 N N . ALA A 1 221 ? 14.890 -5.086 2.817 1.00 75.19 221 ALA A N 1
ATOM 1718 C CA . ALA A 1 221 ? 15.630 -5.609 3.963 1.00 75.19 221 ALA A CA 1
ATOM 1719 C C . ALA A 1 221 ? 16.946 -6.289 3.552 1.00 75.19 221 ALA A C 1
ATOM 1721 O O . ALA A 1 221 ? 17.954 -6.122 4.237 1.00 75.19 221 ALA A O 1
ATOM 1722 N N . GLU A 1 222 ? 16.945 -7.045 2.448 1.00 75.19 222 GLU A N 1
ATOM 1723 C CA . GLU A 1 222 ? 18.127 -7.770 1.958 1.00 75.19 222 GLU A CA 1
ATOM 1724 C C . GLU A 1 222 ? 19.113 -6.886 1.181 1.00 75.19 222 GLU A C 1
ATOM 1726 O O . GLU A 1 222 ? 20.303 -7.208 1.138 1.00 75.19 222 GLU A O 1
ATOM 1731 N N . PHE A 1 223 ? 18.628 -5.797 0.576 1.00 73.25 223 PHE A N 1
ATOM 1732 C CA . PHE A 1 223 ? 19.401 -4.893 -0.277 1.00 73.25 223 PHE A CA 1
ATOM 1733 C C . PHE A 1 223 ? 19.232 -3.448 0.197 1.00 73.25 223 PHE A C 1
ATOM 1735 O O . PHE A 1 223 ? 18.542 -2.644 -0.436 1.00 73.25 223 PHE A O 1
ATOM 1742 N N . ASN A 1 224 ? 19.822 -3.107 1.344 1.00 68.12 224 ASN A N 1
ATOM 1743 C CA . ASN A 1 224 ? 19.652 -1.806 1.995 1.00 68.12 224 ASN A CA 1
ATOM 1744 C C . ASN A 1 224 ? 20.743 -0.781 1.626 1.00 68.12 224 ASN A C 1
ATOM 1746 O O . ASN A 1 224 ? 20.509 0.419 1.775 1.00 68.12 224 ASN A O 1
ATOM 1750 N N . GLY A 1 225 ? 21.865 -1.207 1.040 1.00 66.06 225 GLY A N 1
ATOM 1751 C CA . GLY A 1 225 ? 22.955 -0.323 0.619 1.00 66.06 225 GLY A CA 1
ATOM 1752 C C . GLY A 1 225 ? 22.604 0.553 -0.597 1.00 66.06 225 GLY A C 1
ATOM 1753 O O . GLY A 1 225 ? 21.750 0.170 -1.396 1.00 66.06 225 GLY A O 1
ATOM 1754 N N . PRO A 1 226 ? 23.248 1.722 -0.780 1.00 59.78 226 PRO A N 1
ATOM 1755 C CA . PRO A 1 226 ? 22.897 2.705 -1.819 1.00 59.78 226 PRO A CA 1
ATOM 1756 C C . PRO A 1 226 ? 23.109 2.213 -3.260 1.00 59.78 226 PRO A C 1
ATOM 1758 O O . PRO A 1 226 ? 22.468 2.713 -4.176 1.00 59.78 226 PRO A O 1
ATOM 1761 N N . HIS A 1 227 ? 23.972 1.215 -3.458 1.00 64.56 227 HIS A N 1
ATOM 1762 C CA . HIS A 1 227 ? 24.260 0.617 -4.768 1.00 64.56 227 HIS A CA 1
ATOM 1763 C C . HIS A 1 227 ? 23.894 -0.869 -4.827 1.00 64.56 227 HIS A C 1
ATOM 1765 O O . HIS A 1 227 ? 24.305 -1.587 -5.738 1.00 64.56 227 HIS A O 1
ATOM 1771 N N . GLU A 1 228 ? 23.160 -1.350 -3.825 1.00 70.50 228 GLU A N 1
ATOM 1772 C CA . GLU A 1 228 ? 22.688 -2.724 -3.807 1.00 70.50 228 GLU A CA 1
ATOM 1773 C C . GLU A 1 228 ? 21.434 -2.854 -4.658 1.00 70.50 228 GLU A C 1
ATOM 1775 O O . GLU A 1 228 ? 20.557 -1.989 -4.654 1.00 70.50 228 GLU A O 1
ATOM 1780 N N . SER A 1 229 ? 21.371 -3.966 -5.376 1.00 73.19 229 SER A N 1
ATOM 1781 C CA . SER A 1 229 ? 20.262 -4.318 -6.243 1.00 73.19 229 SER A CA 1
ATOM 1782 C C . SER A 1 229 ? 19.762 -5.712 -5.914 1.00 73.19 229 SER A C 1
ATOM 1784 O O . SER A 1 229 ? 20.526 -6.581 -5.484 1.00 73.19 229 SER A O 1
ATOM 1786 N N . GLY A 1 230 ? 18.468 -5.913 -6.120 1.00 78.56 230 GLY A N 1
ATOM 1787 C CA . GLY A 1 230 ? 17.799 -7.182 -5.887 1.00 78.56 230 GLY A CA 1
ATOM 1788 C C . GLY A 1 230 ? 16.735 -7.419 -6.939 1.00 78.56 230 GLY A C 1
ATOM 1789 O O . GLY A 1 230 ? 16.209 -6.472 -7.512 1.00 78.56 230 GLY A O 1
ATOM 1790 N N . ALA A 1 231 ? 16.398 -8.678 -7.182 1.00 84.94 231 ALA A N 1
ATOM 1791 C CA . ALA A 1 231 ? 15.346 -9.021 -8.120 1.00 84.94 231 ALA A CA 1
ATOM 1792 C C . ALA A 1 231 ? 14.564 -10.244 -7.650 1.00 84.94 231 ALA A C 1
ATOM 1794 O O . ALA A 1 231 ? 15.065 -11.097 -6.913 1.00 84.94 231 ALA A O 1
ATOM 1795 N N . CYS A 1 232 ? 13.324 -10.329 -8.107 1.00 85.06 232 CYS A N 1
ATOM 1796 C CA . CYS A 1 232 ? 12.520 -11.533 -8.035 1.00 85.06 232 CYS A CA 1
ATOM 1797 C C . CYS A 1 232 ? 11.634 -11.654 -9.270 1.00 85.06 232 CYS A C 1
ATOM 1799 O O . CYS A 1 232 ? 11.361 -10.674 -9.964 1.00 85.06 232 CYS A O 1
ATOM 1801 N N . GLN A 1 233 ? 11.151 -12.862 -9.519 1.00 87.69 233 GLN A N 1
ATOM 1802 C CA . GLN A 1 233 ? 10.214 -13.148 -10.594 1.00 87.69 233 GLN A CA 1
ATOM 1803 C C . GLN A 1 233 ? 8.919 -13.701 -10.011 1.00 87.69 233 GLN A C 1
ATOM 1805 O O . GLN A 1 233 ? 8.938 -14.617 -9.189 1.00 87.69 233 GLN A O 1
ATOM 1810 N N . ILE A 1 234 ? 7.792 -13.147 -10.452 1.00 88.31 234 ILE A N 1
ATOM 1811 C CA . ILE A 1 234 ? 6.449 -13.579 -10.072 1.00 88.31 234 ILE A CA 1
ATOM 1812 C C . ILE A 1 234 ? 5.855 -14.383 -11.228 1.00 88.31 234 ILE A C 1
ATOM 1814 O O . ILE A 1 234 ? 5.750 -13.910 -12.364 1.00 88.31 234 ILE A O 1
ATOM 1818 N N . TYR A 1 235 ? 5.441 -15.604 -10.914 1.00 88.56 235 TYR A N 1
ATOM 1819 C CA . TYR A 1 235 ? 4.886 -16.576 -11.842 1.00 88.56 235 TYR A CA 1
ATOM 1820 C C . TYR A 1 235 ? 3.406 -16.779 -11.541 1.00 88.56 235 TYR A C 1
ATOM 1822 O O . TYR A 1 235 ? 3.062 -17.172 -10.431 1.00 88.56 235 TYR A O 1
ATOM 1830 N N . ASN A 1 236 ? 2.543 -16.557 -12.532 1.00 86.56 236 ASN A N 1
ATOM 1831 C CA . ASN A 1 236 ? 1.096 -16.751 -12.418 1.00 86.56 236 ASN A CA 1
ATOM 1832 C C . ASN A 1 236 ? 0.534 -17.331 -13.731 1.00 86.56 236 ASN A C 1
ATOM 1834 O O . ASN A 1 236 ? 0.037 -16.576 -14.567 1.00 86.56 236 ASN A O 1
ATOM 1838 N N . PRO A 1 237 ? 0.658 -18.645 -13.984 1.00 80.75 237 PRO A N 1
ATOM 1839 C CA . PRO A 1 237 ? 0.146 -19.247 -15.214 1.00 80.75 237 PRO A CA 1
ATOM 1840 C C . PRO A 1 237 ? -1.363 -18.984 -15.419 1.00 80.75 237 PRO A C 1
ATOM 1842 O O . PRO A 1 237 ? -2.121 -19.020 -14.449 1.00 80.75 237 PRO A O 1
ATOM 1845 N N . PRO A 1 238 ? -1.836 -18.751 -16.662 1.00 86.69 238 PRO A N 1
ATOM 1846 C CA . PRO A 1 238 ? -1.113 -18.815 -17.939 1.00 86.69 238 PRO A CA 1
ATOM 1847 C C . PRO A 1 238 ? -0.448 -17.487 -18.352 1.00 86.69 238 PRO A C 1
ATOM 1849 O O . PRO A 1 238 ? -0.042 -17.341 -19.503 1.00 86.69 238 PRO A O 1
ATOM 1852 N N . TYR A 1 239 ? -0.381 -16.499 -17.460 1.00 85.88 239 TYR A N 1
ATOM 1853 C CA . TYR A 1 239 ? 0.152 -15.179 -17.784 1.00 85.88 239 TYR A CA 1
ATOM 1854 C C . TYR A 1 239 ? 1.682 -15.185 -17.861 1.00 85.88 239 TYR A C 1
ATOM 1856 O O . TYR A 1 239 ? 2.358 -16.015 -17.244 1.00 85.88 239 TYR A O 1
ATOM 1864 N N . GLN A 1 240 ? 2.226 -14.223 -18.611 1.00 83.50 240 GLN A N 1
ATOM 1865 C CA . GLN A 1 240 ? 3.665 -13.984 -18.673 1.00 83.50 240 GLN A CA 1
ATOM 1866 C C . GLN A 1 240 ? 4.222 -13.643 -17.290 1.00 83.50 240 GLN A C 1
ATOM 1868 O O . GLN A 1 240 ? 3.542 -13.062 -16.440 1.00 83.50 240 GLN A O 1
ATOM 1873 N N . ARG A 1 241 ? 5.489 -13.998 -17.080 1.00 86.75 241 ARG A N 1
ATOM 1874 C CA . ARG A 1 241 ? 6.203 -13.713 -15.834 1.00 86.75 241 ARG A CA 1
ATOM 1875 C C . ARG A 1 241 ? 6.346 -12.206 -15.657 1.00 86.75 241 ARG A C 1
ATOM 1877 O O . ARG A 1 241 ? 6.507 -11.474 -16.635 1.00 86.75 241 ARG A O 1
ATOM 1884 N N . LEU A 1 242 ? 6.303 -11.768 -14.407 1.00 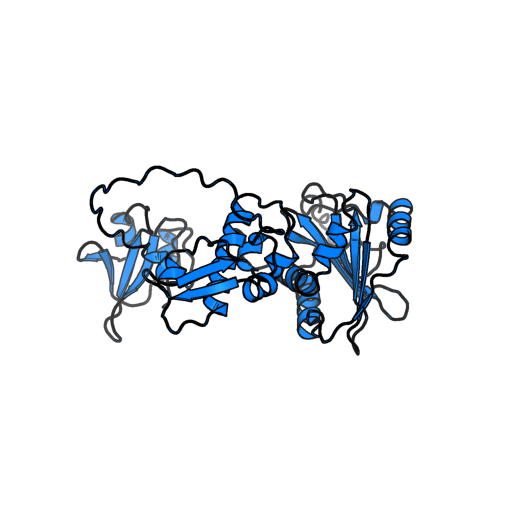90.31 242 LEU A N 1
ATOM 1885 C CA . LEU A 1 242 ? 6.595 -10.393 -14.029 1.00 90.31 242 LEU A CA 1
ATOM 1886 C C . LEU A 1 242 ? 7.926 -10.369 -13.285 1.00 90.31 242 LEU A C 1
ATOM 1888 O O . LEU A 1 242 ? 8.047 -10.979 -12.223 1.00 90.31 242 LEU A O 1
ATOM 1892 N N . SER A 1 243 ? 8.907 -9.664 -13.830 1.00 88.56 243 SER A N 1
ATO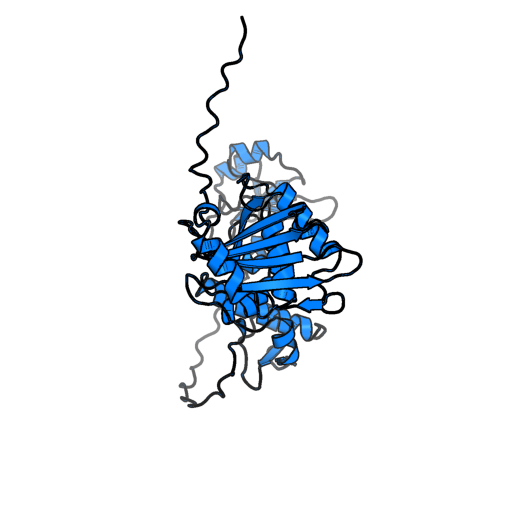M 1893 C CA . SER A 1 243 ? 10.150 -9.368 -13.126 1.00 88.56 243 SER A CA 1
ATOM 1894 C C . SER A 1 243 ? 9.959 -8.131 -12.259 1.00 88.56 243 SER A C 1
ATOM 1896 O O . SER A 1 243 ? 9.341 -7.156 -12.685 1.00 88.56 243 SER A O 1
ATOM 1898 N N . VAL A 1 244 ? 10.471 -8.189 -11.034 1.00 89.94 244 VAL A N 1
ATOM 1899 C CA . VAL A 1 244 ? 10.490 -7.071 -10.093 1.00 89.94 244 VAL A CA 1
ATOM 1900 C C . VAL A 1 244 ? 11.927 -6.853 -9.658 1.00 89.94 244 VAL A C 1
ATOM 1902 O O . VAL A 1 244 ? 12.531 -7.759 -9.088 1.00 89.94 244 VAL A O 1
ATOM 1905 N N . GLU A 1 245 ? 12.460 -5.665 -9.913 1.00 86.38 245 GLU A N 1
ATOM 1906 C CA . GLU A 1 245 ? 13.870 -5.343 -9.688 1.00 86.38 245 GLU A CA 1
ATOM 1907 C C . GLU A 1 245 ? 13.976 -4.081 -8.828 1.00 86.38 245 GLU A C 1
ATOM 1909 O O . GLU A 1 245 ? 13.371 -3.057 -9.128 1.00 86.38 245 GLU A O 1
ATOM 1914 N N . LEU A 1 246 ? 14.725 -4.153 -7.731 1.00 84.12 246 LEU A N 1
ATOM 1915 C CA . LEU A 1 246 ? 15.128 -3.005 -6.929 1.00 84.12 246 LEU A CA 1
ATOM 1916 C C . LEU A 1 246 ? 16.498 -2.562 -7.428 1.00 84.12 246 LEU A C 1
ATOM 1918 O O . LEU A 1 246 ? 17.471 -3.300 -7.271 1.00 84.12 246 LEU A O 1
ATOM 1922 N N . LEU A 1 247 ? 16.573 -1.371 -8.012 1.00 80.06 247 LEU A N 1
ATOM 1923 C CA . LEU A 1 247 ? 17.792 -0.841 -8.618 1.00 80.06 247 LEU A CA 1
ATOM 1924 C C . LEU A 1 247 ? 18.150 0.519 -7.996 1.00 80.06 247 LEU A C 1
ATOM 1926 O O . LEU A 1 247 ? 17.250 1.233 -7.528 1.00 80.06 247 LEU A O 1
ATOM 1930 N N . PRO A 1 248 ? 19.444 0.899 -7.987 1.00 76.81 248 PRO A N 1
ATOM 1931 C CA . PRO A 1 248 ? 19.848 2.272 -7.711 1.00 76.81 248 PRO A CA 1
ATOM 1932 C C . PRO A 1 248 ? 19.112 3.232 -8.645 1.00 76.81 248 PRO A C 1
ATOM 1934 O O . PRO A 1 248 ? 18.858 2.908 -9.805 1.00 76.81 248 PRO A O 1
ATOM 1937 N N . TYR A 1 249 ? 18.734 4.395 -8.132 1.00 75.75 249 TYR A N 1
ATOM 1938 C CA . TYR A 1 249 ? 17.974 5.371 -8.900 1.00 75.75 249 TYR A CA 1
ATOM 1939 C C . TYR A 1 249 ? 18.343 6.788 -8.492 1.00 75.75 249 TYR A C 1
ATOM 1941 O O . TYR A 1 249 ? 18.011 7.250 -7.395 1.00 75.75 249 TYR A O 1
ATOM 1949 N N . GLU A 1 250 ? 19.040 7.479 -9.383 1.00 71.75 250 GLU A N 1
ATOM 1950 C CA . GLU A 1 250 ? 19.512 8.833 -9.148 1.00 71.75 250 GLU A CA 1
ATOM 1951 C C . GLU A 1 250 ? 18.428 9.830 -9.546 1.00 71.75 250 GLU A C 1
ATOM 1953 O O . GLU A 1 250 ? 18.186 10.079 -10.723 1.00 71.75 250 GLU A O 1
ATOM 1958 N N . HIS A 1 251 ? 17.744 10.407 -8.558 1.00 69.06 251 HIS A N 1
ATOM 1959 C CA . HIS A 1 251 ? 16.772 11.468 -8.800 1.00 69.06 251 HIS A CA 1
ATOM 1960 C C . HIS A 1 251 ? 16.620 12.356 -7.554 1.00 69.06 251 HIS A C 1
ATOM 1962 O O . HIS A 1 251 ? 16.449 11.838 -6.448 1.00 69.06 251 HIS A O 1
ATOM 1968 N N . PRO A 1 252 ? 16.571 13.696 -7.698 1.00 64.88 252 PRO A N 1
ATOM 1969 C CA . PRO A 1 252 ? 16.642 14.645 -6.577 1.00 64.88 252 PRO A CA 1
ATOM 1970 C C . PRO A 1 252 ? 15.494 14.545 -5.559 1.00 64.88 252 PRO A C 1
ATOM 1972 O O . PRO A 1 252 ? 15.586 15.087 -4.460 1.00 64.88 252 PRO A O 1
ATOM 1975 N N . LYS A 1 253 ? 14.388 13.883 -5.919 1.00 65.81 253 LYS A N 1
ATOM 1976 C CA . LYS A 1 253 ? 13.208 13.696 -5.051 1.00 65.81 253 LYS A CA 1
ATOM 1977 C C . LYS A 1 253 ? 13.082 12.302 -4.427 1.00 65.81 253 LYS A C 1
ATOM 1979 O O . LYS A 1 253 ? 12.180 12.127 -3.612 1.00 65.81 253 LYS A O 1
ATOM 1984 N N . PHE A 1 254 ? 13.909 11.331 -4.818 1.00 71.62 254 PHE A N 1
ATOM 1985 C CA . PHE A 1 254 ? 13.767 9.931 -4.398 1.00 71.62 254 PHE A CA 1
ATOM 1986 C C . PHE A 1 254 ? 14.971 9.469 -3.576 1.00 71.62 254 PHE A C 1
ATOM 1988 O O . PHE A 1 254 ? 16.053 10.042 -3.644 1.00 71.62 254 PHE A O 1
ATOM 1995 N N . GLU A 1 255 ? 14.769 8.435 -2.768 1.00 69.31 255 GLU A N 1
ATOM 1996 C CA . GLU A 1 255 ? 15.707 7.936 -1.755 1.00 69.31 255 GLU A CA 1
ATOM 1997 C C . GLU A 1 255 ? 16.823 7.054 -2.357 1.00 69.31 255 GLU A C 1
ATOM 1999 O O . GLU A 1 255 ? 17.276 6.097 -1.735 1.00 69.31 255 GLU A O 1
ATOM 2004 N N . GLY A 1 256 ? 17.263 7.353 -3.584 1.00 74.19 256 GLY A N 1
ATOM 2005 C CA . GLY A 1 256 ? 18.368 6.655 -4.252 1.00 74.19 256 GLY A CA 1
ATOM 2006 C C . GLY A 1 256 ? 18.027 5.272 -4.817 1.00 74.19 256 GLY A C 1
ATOM 2007 O O . GLY A 1 256 ? 18.929 4.568 -5.265 1.00 74.19 256 GLY A O 1
ATOM 2008 N N . LYS A 1 257 ? 16.753 4.856 -4.783 1.00 79.25 257 LYS A N 1
ATOM 2009 C CA . LYS A 1 257 ? 16.282 3.548 -5.268 1.00 79.25 257 LYS A CA 1
ATOM 2010 C C . LYS A 1 257 ? 14.940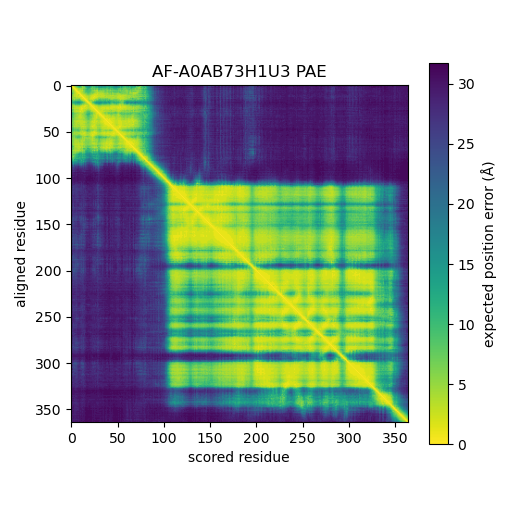 3.633 -5.982 1.00 79.25 257 LYS A C 1
ATOM 2012 O O . LYS A 1 257 ? 14.093 4.467 -5.644 1.00 79.25 257 LYS A O 1
ATOM 2017 N N . ALA A 1 258 ? 14.735 2.713 -6.918 1.00 84.81 258 ALA A N 1
ATOM 2018 C CA . ALA A 1 258 ? 13.463 2.502 -7.591 1.00 84.81 258 ALA A CA 1
ATOM 2019 C C . ALA A 1 258 ? 13.157 1.013 -7.760 1.00 84.81 258 ALA A C 1
ATOM 2021 O O . ALA A 1 258 ? 14.059 0.177 -7.830 1.00 84.81 258 ALA A O 1
ATOM 2022 N N . ILE A 1 259 ? 11.863 0.704 -7.820 1.00 88.00 259 ILE A N 1
ATOM 2023 C CA . ILE A 1 259 ? 11.353 -0.619 -8.164 1.00 88.00 259 ILE A CA 1
ATOM 2024 C C . ILE A 1 259 ? 10.894 -0.605 -9.617 1.00 88.00 259 ILE A C 1
ATOM 2026 O O . ILE A 1 259 ? 9.998 0.156 -9.979 1.00 88.00 259 ILE A O 1
ATOM 2030 N N . TYR A 1 260 ? 11.471 -1.487 -10.415 1.00 87.94 260 TYR A N 1
ATOM 2031 C CA . TYR A 1 260 ? 11.113 -1.750 -11.797 1.00 87.94 260 TYR A CA 1
ATOM 2032 C C . TYR A 1 260 ? 10.194 -2.964 -11.821 1.00 87.94 260 TYR A C 1
ATOM 2034 O O . TYR A 1 260 ? 10.449 -3.960 -11.143 1.00 87.94 260 TYR A O 1
ATOM 2042 N N . MET A 1 261 ? 9.097 -2.869 -12.562 1.00 90.81 261 MET A N 1
ATOM 2043 C CA . MET A 1 261 ? 8.179 -3.977 -12.792 1.00 90.81 261 MET A CA 1
ATOM 2044 C C . MET A 1 261 ? 8.052 -4.195 -14.293 1.00 90.81 261 MET A C 1
ATOM 2046 O O . MET A 1 261 ? 7.440 -3.375 -14.981 1.00 90.81 261 MET A O 1
ATOM 2050 N N . THR A 1 262 ? 8.591 -5.312 -14.773 1.00 86.56 262 THR A N 1
ATOM 2051 C CA . THR A 1 262 ? 8.811 -5.539 -16.204 1.00 86.56 262 THR A CA 1
ATOM 2052 C C . THR A 1 262 ? 8.222 -6.874 -16.640 1.00 86.56 262 THR A C 1
ATOM 2054 O O . THR A 1 262 ? 8.537 -7.930 -16.087 1.00 86.56 262 THR A O 1
ATOM 2057 N N . HIS A 1 263 ? 7.352 -6.834 -17.648 1.00 84.94 263 HIS A N 1
ATOM 2058 C CA . HIS A 1 263 ? 6.944 -8.021 -18.388 1.00 84.94 263 HIS A CA 1
ATOM 2059 C C . HIS A 1 263 ? 7.922 -8.261 -19.528 1.00 84.94 263 HIS A C 1
ATOM 2061 O O . HIS A 1 263 ? 8.129 -7.384 -20.364 1.00 84.94 263 HIS A O 1
ATOM 2067 N N . TYR A 1 264 ? 8.490 -9.462 -19.574 1.00 73.31 264 TYR A N 1
ATOM 2068 C CA . TYR A 1 264 ? 9.321 -9.916 -20.680 1.00 73.31 264 TYR A CA 1
ATOM 2069 C C . TYR A 1 264 ? 8.526 -10.869 -21.572 1.00 73.31 264 TYR A C 1
ATOM 2071 O O . TYR A 1 264 ? 7.836 -11.770 -21.088 1.00 73.31 264 TYR A O 1
ATOM 2079 N N . ARG A 1 265 ? 8.654 -10.680 -22.882 1.00 71.44 265 ARG A N 1
ATOM 2080 C CA . ARG A 1 265 ? 8.213 -11.621 -23.910 1.00 71.44 265 ARG A CA 1
ATOM 2081 C C . ARG A 1 265 ? 9.115 -12.855 -23.918 1.00 71.44 265 ARG A C 1
ATOM 2083 O O . ARG A 1 265 ? 10.228 -12.832 -23.395 1.00 71.44 265 ARG A O 1
ATOM 2090 N N . ASP A 1 266 ? 8.674 -13.902 -24.610 1.00 70.56 266 ASP A N 1
ATOM 2091 C CA . ASP A 1 266 ? 9.439 -15.150 -24.766 1.00 70.56 266 ASP A CA 1
ATOM 2092 C C . ASP A 1 266 ? 10.786 -14.947 -25.487 1.00 70.56 266 ASP A C 1
ATOM 2094 O O . ASP A 1 266 ? 11.710 -15.737 -25.315 1.00 70.56 266 ASP A O 1
ATOM 2098 N N . ASP A 1 267 ? 10.919 -13.872 -26.272 1.00 71.25 267 ASP A N 1
ATOM 2099 C CA . ASP A 1 267 ? 12.166 -13.469 -26.937 1.00 71.25 267 ASP A CA 1
ATOM 2100 C C . ASP A 1 267 ? 13.100 -12.626 -26.043 1.00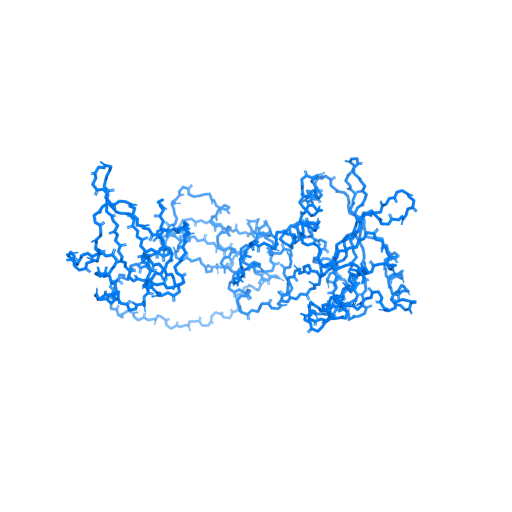 71.25 267 ASP A C 1
ATOM 2102 O O . ASP A 1 267 ? 14.114 -12.110 -26.517 1.00 71.25 267 ASP A O 1
ATOM 2106 N N . GLY A 1 268 ? 12.762 -12.476 -24.758 1.00 65.56 268 GLY A N 1
ATOM 2107 C CA . GLY A 1 268 ? 13.532 -11.725 -23.767 1.00 65.56 268 GLY A CA 1
ATOM 2108 C C . GLY A 1 268 ? 13.395 -10.206 -23.879 1.00 65.56 268 GLY A C 1
ATOM 2109 O O . GLY A 1 268 ? 14.036 -9.485 -23.118 1.00 65.56 268 GLY A O 1
ATOM 2110 N N . ARG A 1 269 ? 12.572 -9.689 -24.801 1.00 66.88 269 ARG A N 1
ATOM 2111 C CA . ARG A 1 269 ? 12.315 -8.246 -24.909 1.00 66.88 269 ARG A CA 1
ATOM 2112 C C . ARG A 1 269 ? 11.240 -7.817 -23.923 1.00 66.88 269 ARG A C 1
ATOM 2114 O O . ARG A 1 269 ? 10.280 -8.551 -23.700 1.00 66.88 269 ARG A O 1
ATOM 2121 N N . ALA A 1 270 ? 11.378 -6.620 -23.360 1.00 69.38 270 ALA A N 1
ATOM 2122 C CA . ALA A 1 270 ? 10.324 -6.047 -22.533 1.00 69.38 270 ALA A CA 1
ATOM 2123 C C . ALA A 1 270 ? 9.064 -5.799 -23.384 1.00 69.38 270 ALA A C 1
ATOM 2125 O O . ALA A 1 270 ? 9.146 -5.247 -24.479 1.00 69.38 270 ALA A O 1
ATOM 2126 N N . ASP A 1 271 ? 7.912 -6.239 -22.886 1.00 74.00 271 ASP A N 1
ATOM 2127 C CA . ASP A 1 271 ? 6.582 -5.927 -23.428 1.00 74.00 271 ASP A CA 1
ATOM 2128 C C . ASP A 1 271 ? 5.975 -4.697 -22.741 1.00 74.00 271 ASP A C 1
ATOM 2130 O O . ASP A 1 271 ? 5.145 -3.986 -23.301 1.00 74.00 271 ASP A O 1
ATOM 2134 N N . GLY A 1 272 ? 6.400 -4.437 -21.504 1.00 80.25 272 GLY A N 1
ATOM 2135 C CA . GLY A 1 272 ? 5.972 -3.291 -20.722 1.00 80.25 272 GLY A CA 1
ATOM 2136 C C . GLY A 1 272 ? 6.730 -3.207 -19.407 1.00 80.25 272 GLY A C 1
ATOM 2137 O O . GLY A 1 272 ? 6.925 -4.216 -18.730 1.00 80.25 272 GLY A O 1
ATOM 2138 N N . GLU A 1 273 ? 7.131 -1.995 -19.053 1.00 85.31 273 GLU A N 1
ATOM 2139 C CA . GLU A 1 273 ? 7.886 -1.666 -17.855 1.00 85.31 273 GLU A CA 1
ATOM 2140 C C . GLU A 1 273 ? 7.293 -0.427 -17.187 1.00 85.31 273 GLU A C 1
ATOM 2142 O O . GLU A 1 273 ? 6.943 0.568 -17.831 1.00 85.31 273 GLU A O 1
ATOM 2147 N N . VAL A 1 274 ? 7.181 -0.491 -15.866 1.00 88.31 274 VAL A N 1
ATOM 2148 C CA . VAL A 1 274 ? 6.826 0.652 -15.029 1.00 88.31 274 VAL A CA 1
ATOM 2149 C C . VAL A 1 274 ? 7.852 0.788 -13.914 1.00 88.31 274 VAL A C 1
ATOM 2151 O O . VAL A 1 274 ? 8.222 -0.200 -13.277 1.00 88.31 274 VAL A O 1
ATOM 2154 N N . VAL A 1 275 ? 8.292 2.020 -13.673 1.00 86.56 275 VAL A N 1
ATOM 2155 C CA . VAL A 1 275 ? 9.317 2.335 -12.678 1.00 86.56 275 VAL A CA 1
ATOM 2156 C C . VAL A 1 275 ? 8.696 3.162 -11.565 1.00 86.56 275 VAL A C 1
ATOM 2158 O O . VAL A 1 275 ? 8.031 4.177 -11.801 1.00 86.56 275 VAL A O 1
ATOM 2161 N N . PHE A 1 276 ? 8.912 2.713 -10.334 1.00 87.81 276 PHE A N 1
ATOM 2162 C CA . PHE A 1 276 ? 8.453 3.376 -9.129 1.00 87.81 276 PHE A CA 1
ATOM 2163 C C . PHE A 1 276 ? 9.637 3.824 -8.279 1.00 87.81 276 PHE A C 1
ATOM 2165 O O . PHE A 1 276 ? 10.239 3.023 -7.563 1.00 87.81 276 PHE A O 1
ATOM 2172 N N . GLY A 1 277 ? 9.934 5.119 -8.310 1.00 84.50 277 GLY A N 1
ATOM 2173 C CA . GLY A 1 277 ? 10.858 5.747 -7.375 1.00 84.50 277 GLY A CA 1
ATOM 2174 C C . GLY A 1 277 ? 10.340 5.662 -5.942 1.00 84.50 277 GLY A C 1
ATOM 2175 O O . GLY A 1 277 ? 9.139 5.783 -5.678 1.00 84.50 277 GLY A O 1
ATOM 2176 N N . ILE A 1 278 ? 11.253 5.463 -4.997 1.00 80.00 278 ILE A N 1
ATOM 2177 C CA . ILE A 1 278 ? 10.910 5.372 -3.582 1.00 80.00 278 ILE A CA 1
ATOM 2178 C C . ILE A 1 278 ? 11.100 6.742 -2.925 1.00 80.00 278 ILE A C 1
ATOM 2180 O O . ILE A 1 278 ? 12.194 7.299 -2.941 1.00 80.00 278 ILE A O 1
ATOM 2184 N N . ALA A 1 279 ? 10.039 7.305 -2.349 1.00 76.25 279 ALA A N 1
ATOM 2185 C CA . ALA A 1 279 ? 10.115 8.534 -1.557 1.00 76.25 279 ALA A CA 1
ATOM 2186 C C . ALA A 1 279 ? 9.085 8.539 -0.441 1.00 76.25 279 ALA A C 1
ATOM 2188 O O . ALA A 1 279 ? 7.925 8.174 -0.651 1.00 76.25 279 ALA A O 1
ATOM 2189 N N . MET A 1 280 ? 9.488 9.034 0.728 1.00 73.56 280 MET A N 1
ATOM 2190 C CA . MET A 1 280 ? 8.630 9.102 1.909 1.00 73.56 280 MET A CA 1
ATOM 2191 C C . MET A 1 280 ? 8.036 7.719 2.216 1.00 73.56 280 MET A C 1
AT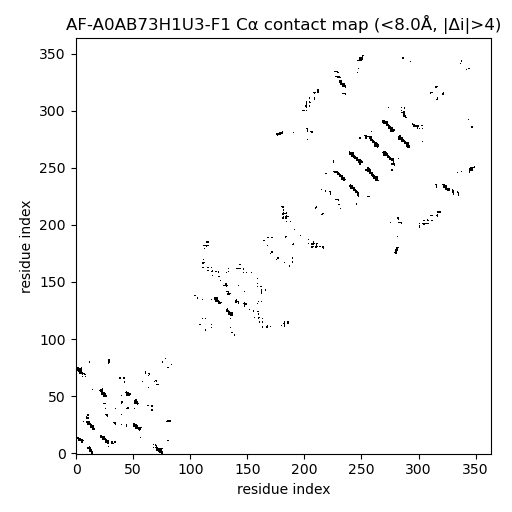OM 2193 O O . MET A 1 280 ? 6.823 7.576 2.372 1.00 73.56 280 MET A O 1
ATOM 2197 N N . GLY A 1 281 ? 8.868 6.674 2.159 1.00 73.38 281 GLY A N 1
ATOM 2198 C CA . GLY A 1 281 ? 8.435 5.297 2.415 1.00 73.38 281 GLY A CA 1
ATOM 2199 C C . GLY A 1 281 ? 7.395 4.722 1.438 1.00 73.38 281 GLY A C 1
ATOM 2200 O O . GLY A 1 281 ? 6.759 3.715 1.756 1.00 73.38 281 GLY A O 1
ATOM 2201 N N . ARG A 1 282 ? 7.171 5.368 0.282 1.00 81.88 282 ARG A N 1
ATOM 2202 C CA . ARG A 1 282 ? 6.103 5.058 -0.686 1.00 81.88 282 ARG A CA 1
ATOM 2203 C C . ARG A 1 282 ? 6.650 4.907 -2.102 1.00 81.88 282 ARG A C 1
ATOM 2205 O O . ARG A 1 282 ? 7.712 5.431 -2.428 1.00 81.88 282 ARG A O 1
ATOM 2212 N N . LEU A 1 283 ? 5.867 4.237 -2.947 1.00 85.88 283 LEU A N 1
ATOM 2213 C CA . LEU A 1 283 ? 6.163 4.017 -4.363 1.00 85.88 283 LEU A CA 1
ATOM 2214 C C . LEU A 1 283 ? 5.524 5.094 -5.232 1.00 85.88 283 LEU A C 1
ATOM 2216 O O . LEU A 1 283 ? 4.302 5.184 -5.315 1.00 85.88 283 LEU A O 1
ATOM 2220 N N . TRP A 1 284 ? 6.329 5.874 -5.935 1.00 84.69 284 TRP A N 1
ATOM 2221 C CA . TRP A 1 284 ? 5.879 6.957 -6.803 1.00 84.69 284 TRP A CA 1
ATOM 2222 C C . TRP A 1 284 ? 6.202 6.619 -8.242 1.00 84.69 284 TRP A C 1
ATOM 2224 O O . TRP A 1 284 ? 7.352 6.327 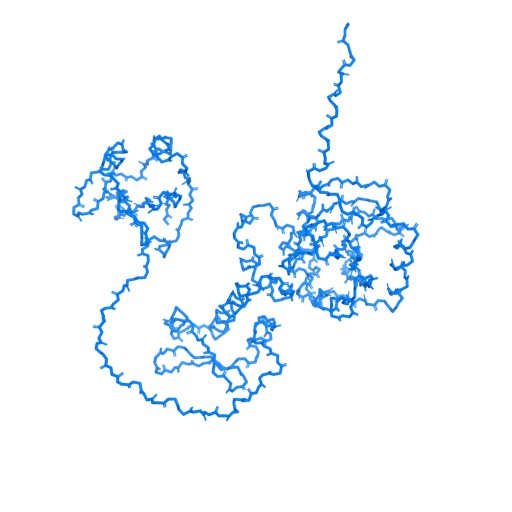-8.537 1.00 84.69 284 TRP A O 1
ATOM 2234 N N . LEU A 1 285 ? 5.212 6.664 -9.136 1.00 86.00 285 LEU A N 1
ATOM 2235 C CA . LEU A 1 285 ? 5.485 6.466 -10.557 1.00 86.00 285 LEU A CA 1
ATOM 2236 C C . LEU A 1 285 ? 6.465 7.529 -11.039 1.00 86.00 285 LEU A C 1
ATOM 2238 O O . LEU A 1 285 ? 6.223 8.728 -10.867 1.00 86.00 285 LEU A O 1
ATOM 2242 N N . THR A 1 286 ? 7.545 7.070 -11.648 1.00 78.31 286 THR A N 1
ATOM 2243 C CA . THR A 1 286 ? 8.566 7.935 -12.226 1.00 78.31 286 THR A CA 1
ATOM 2244 C C . THR A 1 286 ? 8.595 7.794 -13.728 1.00 78.31 286 THR A C 1
ATOM 2246 O O . THR A 1 286 ? 8.506 8.798 -14.430 1.00 78.31 286 THR A O 1
ATOM 2249 N N . GLU A 1 287 ? 8.629 6.558 -14.217 1.00 75.75 287 GLU A N 1
ATOM 2250 C CA . GLU A 1 287 ? 8.845 6.276 -15.630 1.00 75.75 287 GLU A CA 1
ATOM 2251 C C . GLU A 1 287 ? 7.968 5.124 -16.108 1.00 75.75 287 GLU A C 1
ATOM 2253 O O . GLU A 1 287 ? 7.520 4.269 -15.334 1.00 75.75 287 GLU A O 1
ATOM 2258 N N . THR A 1 288 ? 7.716 5.118 -17.411 1.00 73.75 288 THR A N 1
ATOM 2259 C CA . THR A 1 288 ? 7.065 4.016 -18.112 1.00 73.75 288 THR A CA 1
ATOM 2260 C C . THR A 1 288 ? 7.839 3.744 -19.387 1.00 73.75 288 THR A C 1
ATOM 2262 O O . THR A 1 288 ? 8.026 4.656 -20.191 1.00 73.75 288 THR A O 1
ATOM 2265 N N . ALA A 1 289 ? 8.257 2.502 -19.593 1.00 67.31 289 ALA A N 1
ATOM 2266 C CA . ALA A 1 289 ? 9.036 2.107 -20.756 1.00 67.31 289 ALA A CA 1
ATOM 2267 C C . ALA A 1 289 ? 8.442 0.855 -21.410 1.00 67.31 289 ALA A C 1
ATOM 2269 O O . ALA A 1 289 ? 7.705 0.084 -20.802 1.00 67.31 289 ALA A O 1
ATOM 2270 N N . VAL A 1 290 ? 8.738 0.666 -22.694 1.00 56.44 290 VAL A N 1
ATOM 2271 C CA . VAL A 1 290 ? 8.345 -0.534 -23.461 1.00 56.4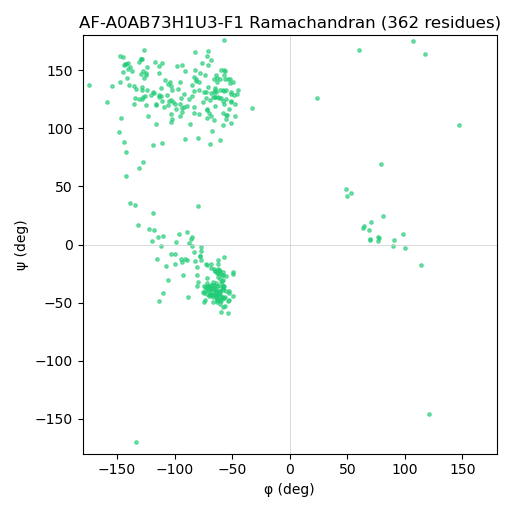4 290 VAL A CA 1
ATOM 2272 C C . VAL A 1 290 ? 9.594 -1.256 -23.984 1.00 56.44 290 VAL A C 1
ATOM 2274 O O . VAL A 1 290 ? 9.497 -2.232 -24.714 1.00 56.44 290 VAL A O 1
ATOM 2277 N N . ASN A 1 291 ? 10.800 -0.778 -23.648 1.00 47.44 291 ASN A N 1
ATOM 2278 C CA . ASN A 1 291 ? 12.034 -1.389 -24.123 1.00 47.44 291 ASN A CA 1
ATOM 2279 C C . ASN A 1 291 ? 13.224 -1.030 -23.226 1.00 47.44 291 ASN A C 1
ATOM 2281 O O . ASN A 1 291 ? 13.540 0.149 -23.071 1.00 47.44 291 ASN A O 1
ATOM 2285 N N . ILE A 1 292 ? 13.889 -2.059 -22.694 1.00 49.59 292 ILE A N 1
ATOM 2286 C CA . ILE A 1 292 ? 15.070 -1.977 -21.824 1.00 49.59 292 ILE A CA 1
ATOM 2287 C C . ILE A 1 292 ? 16.094 -0.999 -22.425 1.00 49.59 292 ILE A C 1
ATOM 2289 O O . ILE A 1 292 ? 16.687 -1.276 -23.472 1.00 49.59 292 ILE A O 1
ATOM 2293 N N . GLY A 1 293 ? 16.291 0.155 -21.788 1.00 47.09 293 GLY A N 1
ATOM 2294 C CA . GLY A 1 293 ? 17.478 0.993 -21.986 1.00 47.09 293 GLY A CA 1
ATOM 2295 C C . GLY A 1 293 ? 17.659 1.714 -23.326 1.00 47.09 293 GLY A C 1
ATOM 2296 O O . GLY A 1 293 ? 18.703 2.326 -23.530 1.00 47.09 293 GLY A O 1
ATOM 2297 N N . ARG A 1 294 ? 16.707 1.658 -24.270 1.00 40.94 294 ARG A N 1
ATOM 2298 C CA . ARG A 1 294 ? 16.879 2.296 -25.601 1.00 40.94 294 ARG A CA 1
ATOM 2299 C C . ARG A 1 294 ? 15.918 3.436 -25.907 1.00 40.94 294 ARG A C 1
ATOM 2301 O O . ARG A 1 294 ? 16.158 4.183 -26.849 1.00 40.94 294 ARG A O 1
ATOM 2308 N N . GLU A 1 295 ? 14.867 3.601 -25.113 1.00 44.50 295 GLU A N 1
ATOM 2309 C CA . GLU A 1 295 ? 13.941 4.723 -25.244 1.00 44.50 295 GLU A CA 1
ATOM 2310 C C . GLU A 1 295 ? 13.389 5.093 -23.865 1.00 44.50 295 GLU A C 1
ATOM 2312 O O . GLU A 1 295 ? 12.439 4.483 -23.378 1.00 44.50 295 GLU A O 1
ATOM 2317 N N . ILE A 1 296 ? 13.995 6.099 -23.230 1.00 48.50 296 ILE A N 1
ATOM 2318 C CA . ILE A 1 296 ? 13.401 6.769 -22.069 1.00 48.50 296 ILE A CA 1
ATOM 2319 C C . ILE A 1 296 ? 12.147 7.474 -22.591 1.00 48.50 296 ILE A C 1
ATOM 2321 O O . ILE A 1 296 ? 12.248 8.453 -23.334 1.00 48.50 296 ILE A O 1
ATOM 2325 N N . ARG A 1 297 ? 10.962 6.958 -22.262 1.00 56.09 297 ARG A N 1
ATOM 2326 C CA . ARG A 1 297 ? 9.692 7.627 -22.561 1.00 56.09 297 ARG A CA 1
ATOM 2327 C C . ARG A 1 297 ? 9.092 8.143 -21.259 1.00 56.09 297 ARG A C 1
ATOM 2329 O O . ARG A 1 297 ? 9.227 7.521 -20.211 1.00 56.09 297 ARG A O 1
ATOM 2336 N N . GLY A 1 298 ? 8.500 9.335 -21.337 1.00 59.66 298 GLY A N 1
ATOM 2337 C CA . GLY A 1 298 ? 7.990 10.073 -20.184 1.00 59.66 298 GLY A CA 1
ATOM 2338 C C . GLY A 1 298 ? 6.949 9.306 -19.362 1.00 59.66 298 GLY A C 1
ATOM 2339 O O . GLY A 1 298 ? 6.526 8.204 -19.693 1.00 59.66 298 GLY A O 1
ATOM 2340 N N . CYS A 1 299 ? 6.518 9.915 -18.264 1.00 71.12 299 CYS A N 1
ATOM 2341 C CA . CYS A 1 299 ? 5.584 9.325 -17.307 1.00 71.12 299 CYS A CA 1
ATOM 2342 C C . CYS A 1 299 ? 4.163 9.146 -17.899 1.00 71.12 299 CYS A C 1
ATOM 2344 O O . CYS A 1 299 ? 3.357 10.083 -17.871 1.00 71.12 299 CYS A O 1
ATOM 2346 N N . ASP A 1 300 ? 3.811 7.946 -18.386 1.00 80.50 300 ASP A N 1
ATOM 2347 C CA . ASP A 1 300 ? 2.442 7.611 -18.812 1.00 80.50 300 ASP A CA 1
ATOM 2348 C C . ASP A 1 300 ? 1.622 7.005 -17.660 1.00 80.50 300 ASP A C 1
ATOM 2350 O O . ASP A 1 300 ? 1.537 5.791 -17.436 1.00 80.50 300 ASP A O 1
ATOM 2354 N N . ALA A 1 301 ? 0.943 7.884 -16.924 1.00 80.69 301 ALA A N 1
ATOM 2355 C CA . ALA A 1 301 ? 0.074 7.489 -15.823 1.00 80.69 301 ALA A CA 1
ATOM 2356 C C . ALA A 1 301 ? -1.129 6.625 -16.255 1.00 80.69 301 ALA A C 1
ATOM 2358 O O . ALA A 1 301 ? -1.665 5.890 -15.415 1.00 80.69 301 ALA A O 1
ATOM 2359 N N . GLN A 1 302 ? -1.583 6.714 -17.514 1.00 82.81 302 GLN A N 1
ATOM 2360 C CA . GLN A 1 302 ? -2.690 5.898 -18.019 1.00 82.81 302 GLN A CA 1
ATOM 2361 C C . GLN A 1 302 ? -2.223 4.467 -18.256 1.00 82.81 302 GLN A C 1
ATOM 2363 O O . GLN A 1 302 ? -2.851 3.540 -17.734 1.00 82.81 302 GLN A O 1
ATOM 2368 N N . PHE A 1 303 ? -1.100 4.297 -18.959 1.00 85.31 303 PHE A N 1
ATOM 2369 C CA . PHE A 1 303 ? -0.465 2.997 -19.147 1.00 85.31 303 PHE A CA 1
ATOM 2370 C C . PHE A 1 303 ? -0.157 2.341 -17.801 1.00 85.31 303 PHE A C 1
ATOM 2372 O O . PHE A 1 303 ? -0.639 1.238 -17.542 1.00 85.31 303 PHE A O 1
ATOM 2379 N N . ALA A 1 304 ? 0.535 3.042 -16.895 1.00 87.50 304 ALA A N 1
ATOM 2380 C CA . ALA A 1 304 ? 0.895 2.496 -15.586 1.00 87.50 304 ALA A CA 1
ATOM 2381 C C . ALA A 1 304 ? -0.334 2.058 -14.774 1.00 87.50 304 ALA A C 1
ATOM 2383 O O . ALA A 1 304 ? -0.309 1.050 -14.060 1.00 87.50 304 ALA A O 1
ATOM 2384 N N . ASN A 1 305 ? -1.444 2.792 -14.888 1.00 87.62 305 ASN A N 1
ATOM 2385 C CA . ASN A 1 305 ? -2.684 2.421 -14.220 1.00 87.62 305 ASN A CA 1
ATOM 2386 C C . ASN A 1 305 ? -3.314 1.163 -14.832 1.00 87.62 305 ASN A C 1
ATOM 2388 O O . ASN A 1 305 ? -3.752 0.289 -14.089 1.00 87.62 305 ASN A O 1
ATOM 2392 N N . VAL A 1 306 ? -3.356 1.050 -16.163 1.00 88.12 306 VAL A N 1
ATOM 2393 C CA . VAL A 1 306 ? -3.859 -0.156 -16.840 1.00 88.12 306 VAL A CA 1
ATOM 2394 C C . VAL A 1 306 ? -2.979 -1.359 -16.508 1.00 88.12 306 VAL A C 1
ATOM 2396 O O . VAL A 1 306 ? -3.510 -2.384 -16.087 1.00 88.12 306 VAL A O 1
ATOM 2399 N N . PHE A 1 307 ? -1.659 -1.211 -16.617 1.00 89.00 307 PHE A N 1
ATOM 2400 C CA . PHE A 1 307 ? -0.665 -2.238 -16.315 1.00 89.00 307 PHE A CA 1
ATOM 2401 C C . PHE A 1 307 ? -0.849 -2.796 -14.899 1.00 89.00 307 PHE A C 1
ATOM 2403 O O . PHE A 1 307 ? -1.159 -3.972 -14.709 1.00 89.00 307 PHE A O 1
ATOM 2410 N N . THR A 1 308 ? -0.772 -1.929 -13.887 1.00 90.88 308 THR A N 1
ATOM 2411 C CA . THR A 1 308 ? -0.877 -2.348 -12.481 1.00 90.88 308 THR A CA 1
ATOM 2412 C C . THR A 1 308 ? -2.268 -2.863 -12.109 1.00 90.88 308 THR A C 1
ATOM 2414 O O . THR A 1 308 ? -2.386 -3.809 -11.332 1.00 90.88 308 THR A O 1
ATOM 2417 N N . ARG A 1 309 ? -3.344 -2.298 -12.673 1.00 91.50 309 ARG A N 1
ATOM 2418 C CA . ARG A 1 309 ? -4.710 -2.805 -12.462 1.00 91.50 309 ARG A CA 1
ATOM 2419 C C . ARG A 1 309 ? -4.884 -4.204 -13.051 1.00 91.50 309 ARG A C 1
ATOM 2421 O O . ARG A 1 309 ? -5.556 -5.037 -12.440 1.00 91.50 309 ARG A O 1
ATOM 2428 N N . ASN A 1 310 ? -4.315 -4.457 -14.227 1.00 89.81 310 ASN A N 1
ATOM 2429 C CA . ASN A 1 310 ? -4.403 -5.756 -14.883 1.00 89.81 310 ASN A CA 1
ATOM 2430 C C . ASN A 1 310 ? -3.680 -6.827 -14.060 1.00 89.81 310 ASN A C 1
ATOM 2432 O O . ASN A 1 310 ? -4.271 -7.872 -13.814 1.00 89.81 310 ASN A O 1
ATOM 2436 N N . LEU A 1 311 ? -2.490 -6.531 -13.522 1.00 92.00 311 LEU A N 1
ATOM 2437 C CA . LEU A 1 311 ? -1.774 -7.436 -12.611 1.00 92.00 311 LEU A CA 1
ATOM 2438 C C . LEU A 1 311 ? -2.642 -7.880 -11.422 1.00 92.00 311 LEU A C 1
ATOM 2440 O O . LEU A 1 311 ? -2.773 -9.077 -11.162 1.00 92.00 311 LEU A O 1
ATOM 2444 N N . LEU A 1 312 ? -3.308 -6.936 -10.747 1.00 90.88 312 LEU A N 1
ATOM 2445 C CA . LEU A 1 312 ? -4.237 -7.260 -9.655 1.00 90.88 312 LEU A CA 1
ATOM 2446 C C . LEU A 1 312 ? -5.444 -8.079 -10.143 1.00 90.88 312 LEU A C 1
ATOM 2448 O O . LEU A 1 312 ? -5.866 -9.036 -9.499 1.00 90.88 312 LEU A O 1
ATOM 2452 N N . SER A 1 313 ? -6.002 -7.731 -11.305 1.00 90.19 313 SER A N 1
ATOM 2453 C CA . SER A 1 313 ? -7.175 -8.420 -11.870 1.00 90.19 313 SER A CA 1
ATOM 2454 C C . SER A 1 313 ? -6.862 -9.868 -12.260 1.00 90.19 313 SER A C 1
ATOM 2456 O O . SER A 1 313 ? -7.691 -10.758 -12.076 1.00 90.19 313 SER A O 1
ATOM 2458 N N . TYR A 1 314 ? -5.643 -10.117 -12.736 1.00 88.19 314 TYR A N 1
ATOM 2459 C CA . TYR A 1 314 ? -5.124 -11.445 -13.059 1.00 88.19 314 TYR A CA 1
ATOM 2460 C C . TYR A 1 314 ? -4.701 -12.238 -11.815 1.00 88.19 314 TYR A C 1
ATOM 2462 O O . TYR A 1 314 ? -4.404 -13.428 -11.909 1.00 88.19 314 TYR A O 1
ATOM 2470 N N . GLY A 1 315 ? -4.747 -11.617 -10.633 1.00 89.00 315 GLY A N 1
ATOM 2471 C CA . GLY A 1 315 ? -4.475 -12.262 -9.356 1.00 89.00 315 GLY A CA 1
ATOM 2472 C C . GLY A 1 315 ? -2.994 -12.393 -9.033 1.00 89.00 315 GLY A C 1
ATOM 2473 O O . GLY A 1 315 ? -2.648 -13.275 -8.254 1.00 89.00 315 GLY A O 1
ATOM 2474 N N . PHE A 1 316 ? -2.133 -11.533 -9.591 1.00 88.81 316 PHE A N 1
ATOM 2475 C CA . PHE A 1 316 ? -0.716 -11.519 -9.221 1.00 88.81 316 PHE A CA 1
ATOM 2476 C C . PHE A 1 316 ? -0.502 -11.162 -7.743 1.00 88.81 316 PHE A C 1
ATOM 2478 O O . PHE A 1 316 ? 0.524 -11.513 -7.189 1.00 88.81 316 PHE A O 1
ATOM 2485 N N . ASP A 1 317 ? -1.460 -10.513 -7.081 1.00 87.00 317 ASP A N 1
ATOM 2486 C CA . ASP A 1 317 ? -1.402 -10.158 -5.658 1.00 87.00 317 ASP A CA 1
ATOM 2487 C C . ASP A 1 317 ? -1.891 -11.260 -4.710 1.00 87.00 317 ASP A C 1
ATOM 2489 O O . ASP A 1 317 ? -2.014 -11.020 -3.508 1.00 87.00 317 ASP A O 1
ATOM 2493 N N . LYS A 1 318 ? -2.218 -12.445 -5.239 1.00 84.25 318 LYS A N 1
ATOM 2494 C CA . LYS A 1 318 ? -2.793 -13.558 -4.479 1.00 84.25 318 LYS A CA 1
ATOM 2495 C C . LYS A 1 318 ? -1.719 -14.611 -4.194 1.00 84.25 318 LYS A C 1
ATOM 2497 O O . LYS A 1 318 ? -1.336 -15.323 -5.124 1.00 84.25 318 LYS A O 1
ATOM 2502 N N . PRO A 1 319 ? -1.249 -14.752 -2.938 1.00 81.81 319 PRO A N 1
ATOM 2503 C CA . PRO A 1 319 ? -0.175 -15.688 -2.596 1.00 81.81 319 PRO A CA 1
ATOM 2504 C C . PRO A 1 319 ? -0.475 -17.151 -2.953 1.00 81.81 319 PRO A C 1
ATOM 2506 O O . PRO A 1 319 ? 0.445 -17.915 -3.206 1.00 81.81 319 PRO A O 1
ATOM 2509 N N . ASP A 1 320 ? -1.751 -17.544 -3.005 1.00 83.69 320 ASP A N 1
ATOM 2510 C CA . ASP A 1 320 ? -2.205 -18.888 -3.388 1.00 83.69 320 ASP A CA 1
ATOM 2511 C C . ASP A 1 320 ? -2.174 -19.150 -4.904 1.00 83.69 320 ASP A C 1
ATOM 2513 O O . ASP A 1 320 ? -2.304 -20.295 -5.333 1.00 83.69 320 ASP A O 1
ATOM 2517 N N . LYS A 1 321 ? -2.017 -18.104 -5.723 1.00 81.75 321 LYS A N 1
ATOM 2518 C CA . LYS A 1 321 ? -2.007 -18.201 -7.191 1.00 81.75 321 LYS A CA 1
ATOM 2519 C C . LYS A 1 321 ? -0.638 -18.015 -7.813 1.00 81.75 321 LYS A C 1
ATOM 2521 O O . LYS A 1 321 ? -0.452 -18.377 -8.973 1.00 81.75 321 LYS A O 1
ATOM 2526 N N . VAL A 1 322 ? 0.293 -17.428 -7.069 1.00 86.81 322 VAL A N 1
ATOM 2527 C CA . VAL A 1 322 ? 1.602 -17.070 -7.595 1.00 86.81 322 VAL A CA 1
ATOM 2528 C C . VAL A 1 322 ? 2.711 -17.884 -6.961 1.00 86.81 322 VAL A C 1
ATOM 2530 O O . VAL A 1 322 ? 2.669 -18.232 -5.787 1.00 86.81 322 VAL A O 1
ATOM 2533 N N . THR A 1 323 ? 3.747 -18.151 -7.746 1.00 86.50 323 THR A N 1
ATOM 2534 C CA . THR A 1 323 ? 5.051 -18.565 -7.223 1.00 86.50 323 THR A CA 1
ATOM 2535 C C . THR A 1 323 ? 6.002 -17.387 -7.349 1.00 86.50 323 THR A C 1
ATOM 2537 O O . THR A 1 323 ? 5.981 -16.693 -8.364 1.00 86.50 323 THR A O 1
ATOM 2540 N N . ILE A 1 324 ? 6.820 -17.144 -6.328 1.00 86.94 324 ILE A N 1
ATOM 2541 C CA . ILE A 1 324 ? 7.821 -16.077 -6.345 1.00 86.94 324 ILE A CA 1
ATOM 2542 C C . ILE A 1 324 ? 9.191 -16.733 -6.265 1.00 86.94 324 ILE A C 1
ATOM 2544 O O . ILE A 1 324 ? 9.488 -17.430 -5.294 1.00 86.94 324 ILE A O 1
ATOM 2548 N N . ASP A 1 325 ? 10.013 -16.499 -7.279 1.00 84.62 325 ASP A N 1
ATOM 2549 C CA . ASP A 1 325 ? 11.408 -16.917 -7.287 1.00 84.62 325 ASP A CA 1
ATOM 2550 C C . ASP A 1 325 ? 12.304 -15.722 -6.976 1.00 84.62 325 ASP A C 1
ATOM 2552 O O . ASP A 1 325 ? 12.152 -14.650 -7.562 1.00 84.62 325 ASP A O 1
ATOM 2556 N N . PHE A 1 326 ? 13.250 -15.917 -6.065 1.00 79.75 326 PHE A N 1
ATOM 2557 C CA . PHE A 1 326 ? 14.306 -14.958 -5.760 1.00 79.75 326 PHE A CA 1
ATOM 2558 C C . PHE A 1 326 ? 15.620 -15.562 -6.265 1.00 79.75 326 PHE A C 1
ATOM 2560 O O . PHE A 1 326 ? 16.297 -16.261 -5.499 1.00 79.75 326 PHE A O 1
ATOM 2567 N N . PRO A 1 327 ? 15.979 -15.351 -7.546 1.00 68.56 327 PRO A N 1
ATOM 2568 C CA . PRO A 1 327 ? 17.160 -15.980 -8.110 1.00 68.56 327 PRO A CA 1
ATOM 2569 C C . PRO A 1 327 ? 18.410 -15.541 -7.341 1.00 68.56 327 PRO A C 1
ATOM 2571 O O . PRO A 1 327 ? 18.628 -14.356 -7.086 1.00 68.56 327 PRO A O 1
ATOM 2574 N N . ARG A 1 328 ? 19.275 -16.491 -6.972 1.00 56.31 328 ARG A N 1
ATOM 2575 C CA . ARG A 1 328 ? 20.526 -16.188 -6.246 1.00 56.31 328 ARG A CA 1
ATOM 2576 C C . ARG A 1 328 ? 21.488 -15.306 -7.057 1.00 56.31 328 ARG A C 1
ATOM 2578 O O . ARG A 1 328 ? 22.296 -14.592 -6.472 1.00 56.31 328 ARG A O 1
ATOM 2585 N N . GLU A 1 329 ? 21.373 -15.329 -8.384 1.00 54.09 329 GLU A N 1
ATOM 2586 C CA . GLU A 1 329 ? 22.199 -14.568 -9.335 1.00 54.09 329 GLU A CA 1
ATOM 2587 C C . GLU A 1 329 ? 21.801 -13.083 -9.459 1.00 54.09 329 GLU A C 1
ATOM 2589 O O . GLU A 1 329 ? 22.561 -12.288 -10.012 1.00 54.09 329 GLU A O 1
ATOM 2594 N N . SER A 1 330 ? 20.663 -12.675 -8.876 1.00 50.94 330 SER A N 1
ATOM 2595 C CA . SER A 1 330 ? 20.135 -11.297 -8.926 1.00 50.94 330 SER A CA 1
ATOM 2596 C C . SER A 1 330 ? 21.117 -10.232 -8.424 1.00 50.94 330 SER A C 1
ATOM 2598 O O . SER A 1 330 ? 21.058 -9.088 -8.862 1.00 50.94 330 SER A O 1
ATOM 2600 N N . ARG A 1 331 ? 22.044 -10.607 -7.528 1.00 48.44 331 ARG A N 1
ATOM 2601 C CA . ARG A 1 331 ? 23.093 -9.717 -6.997 1.00 48.44 331 ARG A CA 1
ATOM 2602 C C . ARG A 1 331 ? 24.118 -9.279 -8.045 1.00 48.44 331 ARG A C 1
ATOM 2604 O O . ARG A 1 331 ? 24.688 -8.204 -7.909 1.00 48.44 331 ARG A O 1
ATOM 2611 N N . GLY A 1 332 ? 24.415 -10.124 -9.034 1.00 46.59 332 GLY A N 1
ATOM 2612 C CA . GLY A 1 332 ? 25.507 -9.887 -9.984 1.00 46.59 332 GLY A CA 1
ATOM 2613 C C . GLY A 1 332 ? 25.078 -9.067 -11.197 1.00 46.59 332 GLY A C 1
ATOM 2614 O O . GLY A 1 332 ? 25.757 -8.116 -11.575 1.00 46.59 332 GLY A O 1
ATOM 2615 N N . ASN A 1 333 ? 23.926 -9.411 -11.776 1.00 50.84 333 ASN A N 1
ATOM 2616 C CA . ASN A 1 333 ? 23.520 -8.906 -13.090 1.00 50.84 333 ASN A CA 1
ATOM 2617 C C . ASN A 1 333 ? 23.068 -7.439 -13.062 1.00 50.84 333 ASN A C 1
ATOM 2619 O O . ASN A 1 333 ? 23.399 -6.686 -13.972 1.00 50.84 333 ASN A O 1
ATOM 2623 N N . ALA A 1 334 ? 22.393 -6.999 -11.999 1.00 49.75 334 ALA A N 1
ATOM 2624 C CA . ALA A 1 334 ? 21.952 -5.611 -11.870 1.00 49.75 334 ALA A CA 1
ATOM 2625 C C . ALA A 1 334 ? 23.105 -4.644 -11.526 1.00 49.75 334 ALA A C 1
ATOM 2627 O O . ALA A 1 334 ? 23.167 -3.537 -12.057 1.00 49.75 334 ALA A O 1
ATOM 2628 N N . VAL A 1 335 ? 24.079 -5.076 -10.713 1.00 50.28 335 VAL A N 1
ATOM 2629 C CA . VAL A 1 335 ? 25.317 -4.309 -10.465 1.00 50.28 335 VAL A CA 1
ATOM 2630 C C . VAL A 1 335 ? 26.155 -4.191 -11.739 1.00 50.28 335 VAL A C 1
ATOM 2632 O O . VAL A 1 335 ? 26.749 -3.143 -11.989 1.00 50.28 335 VAL A O 1
ATOM 2635 N N . GLN A 1 336 ? 26.207 -5.252 -12.548 1.00 50.94 336 GLN A N 1
ATOM 2636 C CA . GLN A 1 336 ? 26.902 -5.233 -13.832 1.00 50.94 336 GLN A CA 1
ATOM 2637 C C . GLN A 1 336 ? 26.208 -4.290 -14.825 1.00 50.94 336 GLN A C 1
ATOM 2639 O O . GLN A 1 336 ? 26.881 -3.440 -15.400 1.00 50.94 336 GLN A O 1
ATOM 2644 N N . ALA A 1 337 ? 24.877 -4.343 -14.936 1.00 56.75 337 ALA A N 1
ATOM 2645 C CA . ALA A 1 337 ? 24.104 -3.423 -15.773 1.00 56.75 337 ALA A CA 1
ATOM 2646 C C . ALA A 1 337 ? 24.278 -1.953 -15.349 1.00 56.75 337 ALA A C 1
ATOM 2648 O O . ALA A 1 337 ? 24.458 -1.095 -16.207 1.00 56.75 337 ALA A O 1
ATOM 2649 N N . TYR A 1 338 ? 24.309 -1.656 -14.043 1.00 52.62 338 TYR A N 1
ATOM 2650 C CA . TYR A 1 338 ? 24.615 -0.309 -13.538 1.00 52.62 338 TYR A CA 1
ATOM 2651 C C . TYR A 1 338 ? 26.022 0.163 -13.914 1.00 52.62 338 TYR A C 1
ATOM 2653 O O . TYR A 1 338 ? 26.216 1.318 -14.280 1.00 52.62 338 TYR A O 1
ATOM 2661 N N . LYS A 1 339 ? 27.020 -0.725 -13.837 1.00 56.53 339 LYS A N 1
ATOM 2662 C CA . LYS A 1 339 ? 28.396 -0.398 -14.235 1.00 56.53 339 LYS A CA 1
ATOM 2663 C C . LYS A 1 339 ? 28.535 -0.174 -15.738 1.00 56.53 339 LYS A C 1
ATOM 2665 O O . LYS A 1 339 ? 29.331 0.666 -16.142 1.00 56.53 339 LYS A O 1
ATOM 2670 N N . GLU A 1 340 ? 27.823 -0.955 -16.542 1.00 57.97 340 GLU A N 1
ATOM 2671 C CA . GLU A 1 340 ? 27.899 -0.902 -18.003 1.00 57.97 340 GLU A CA 1
ATOM 2672 C C . GLU A 1 340 ? 27.081 0.254 -18.587 1.00 57.97 340 GLU A C 1
ATOM 2674 O O . GLU A 1 340 ? 27.490 0.828 -19.594 1.00 57.97 340 GLU A O 1
ATOM 2679 N N . HIS A 1 341 ? 25.970 0.612 -17.938 1.00 58.69 341 HIS A N 1
ATOM 2680 C CA . HIS A 1 341 ? 24.974 1.548 -18.457 1.00 58.69 341 HIS A CA 1
ATOM 2681 C C . HIS A 1 341 ? 24.377 2.461 -17.365 1.00 58.69 341 HIS A C 1
ATOM 2683 O O . HIS A 1 341 ? 23.161 2.447 -17.145 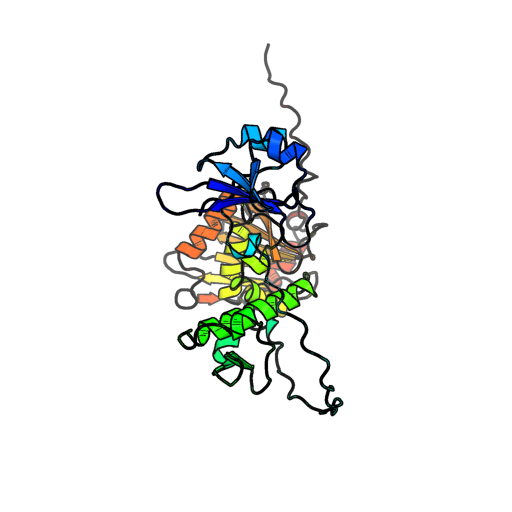1.00 58.69 341 HIS A O 1
ATOM 2689 N N . PRO A 1 342 ? 25.191 3.263 -16.649 1.00 54.09 342 PRO A N 1
ATOM 2690 C CA . PRO A 1 342 ? 24.718 4.122 -15.557 1.00 54.09 342 PRO A CA 1
ATOM 2691 C C . PRO A 1 342 ? 23.652 5.140 -16.000 1.00 54.09 342 PRO A C 1
ATOM 2693 O O . PRO A 1 342 ? 22.796 5.531 -15.209 1.00 54.09 342 PRO A O 1
ATOM 2696 N N . GLU A 1 343 ? 23.647 5.529 -17.276 1.00 58.38 343 GLU A N 1
ATOM 2697 C CA . GLU A 1 343 ? 22.675 6.443 -17.879 1.00 58.38 343 GLU A CA 1
ATOM 2698 C C . GLU A 1 343 ? 21.225 5.943 -17.827 1.00 58.38 343 GLU A C 1
ATOM 2700 O O . GLU A 1 343 ? 20.303 6.755 -17.886 1.00 58.38 343 GLU A O 1
ATOM 2705 N N . MET A 1 344 ? 21.011 4.630 -17.697 1.00 55.59 344 MET A N 1
ATOM 2706 C CA . MET A 1 344 ? 19.673 4.034 -17.599 1.00 55.59 344 MET A CA 1
ATOM 2707 C C . MET A 1 344 ? 19.051 4.187 -16.203 1.00 55.59 344 MET A C 1
ATOM 2709 O O . MET A 1 344 ? 17.877 3.885 -16.028 1.00 55.59 344 MET A O 1
ATOM 2713 N N . PHE A 1 345 ? 19.825 4.639 -15.210 1.00 53.81 345 PHE A N 1
ATOM 2714 C CA . PHE A 1 345 ? 19.427 4.698 -13.797 1.00 53.81 345 PHE A CA 1
ATOM 2715 C C . PHE A 1 345 ? 19.230 6.134 -13.288 1.00 53.81 345 PHE A C 1
ATOM 2717 O O . PHE A 1 345 ? 19.030 6.351 -12.088 1.00 53.81 345 PHE A O 1
ATOM 2724 N N . VAL A 1 346 ? 19.291 7.118 -14.191 1.00 58.38 346 VAL A N 1
ATOM 2725 C CA . VAL A 1 346 ? 19.095 8.539 -13.889 1.00 58.38 346 VAL A CA 1
ATOM 2726 C C . VAL A 1 346 ? 17.647 8.918 -14.170 1.00 58.38 346 VAL A C 1
ATOM 2728 O O . VAL A 1 346 ? 17.227 9.008 -15.324 1.00 58.38 346 VAL A O 1
ATOM 2731 N N . GLY A 1 347 ? 16.895 9.201 -13.111 1.00 51.56 347 GLY A N 1
ATOM 2732 C CA . GLY A 1 347 ? 15.532 9.687 -13.235 1.00 51.56 347 GLY A CA 1
ATOM 2733 C C . GLY A 1 347 ? 15.499 11.127 -13.727 1.00 51.56 347 GLY A C 1
ATOM 2734 O O . GLY A 1 347 ? 16.067 12.011 -13.083 1.00 51.56 347 GLY A O 1
ATOM 2735 N N . ARG A 1 348 ? 14.770 11.404 -14.811 1.00 47.72 348 ARG A N 1
ATOM 2736 C CA . ARG A 1 348 ? 14.524 12.788 -15.258 1.00 47.72 348 ARG A CA 1
ATOM 2737 C C . ARG A 1 348 ? 13.353 13.398 -14.502 1.00 47.72 348 ARG A C 1
ATOM 2739 O O . ARG A 1 348 ? 12.286 12.795 -14.374 1.00 47.72 348 ARG A O 1
ATOM 2746 N N . SER A 1 349 ? 13.527 14.614 -13.992 1.00 36.72 349 SER A N 1
ATOM 2747 C CA . SER A 1 349 ? 12.438 15.306 -13.311 1.00 36.72 349 SER A CA 1
ATOM 2748 C C . SER A 1 349 ? 11.452 15.890 -14.330 1.00 36.72 349 SER A C 1
ATOM 2750 O O . SER A 1 349 ? 11.837 16.372 -15.389 1.00 36.72 349 SER A O 1
ATOM 2752 N N . ARG A 1 350 ? 10.161 15.956 -13.983 1.00 35.91 350 ARG A N 1
ATOM 2753 C CA . ARG A 1 350 ? 9.112 16.606 -14.804 1.00 35.91 350 ARG A CA 1
ATOM 2754 C C . ARG A 1 350 ? 9.385 18.092 -15.128 1.00 35.91 350 ARG A C 1
ATOM 2756 O O . ARG A 1 350 ? 8.644 18.693 -15.889 1.00 35.91 350 ARG A O 1
ATOM 2763 N N . ALA A 1 351 ? 10.382 18.706 -14.488 1.00 36.22 351 ALA A N 1
ATOM 2764 C CA . ALA A 1 351 ? 10.796 20.086 -14.735 1.00 36.22 351 ALA A CA 1
ATOM 2765 C C . ALA A 1 351 ? 11.898 20.202 -15.807 1.00 36.22 351 ALA A C 1
ATOM 2767 O O . ALA A 1 351 ? 12.154 21.303 -16.276 1.00 36.22 351 ALA A O 1
ATOM 2768 N N . GLU A 1 352 ? 12.527 19.087 -16.187 1.00 39.94 352 GLU A N 1
ATOM 2769 C CA . GLU A 1 352 ? 13.579 19.007 -17.213 1.00 39.94 352 GLU A CA 1
ATOM 2770 C C . GLU A 1 352 ? 13.034 18.550 -18.576 1.00 39.94 352 GLU A C 1
ATOM 2772 O O . GLU A 1 352 ? 13.794 18.415 -19.533 1.00 39.94 352 GLU A O 1
ATOM 2777 N N . GLU A 1 353 ? 11.718 18.335 -18.694 1.00 42.53 353 GLU A N 1
ATOM 2778 C CA . GLU A 1 353 ? 11.047 18.319 -19.993 1.00 42.53 353 GLU A CA 1
ATOM 2779 C C . GLU A 1 353 ? 11.062 19.756 -20.532 1.00 42.53 353 GLU A C 1
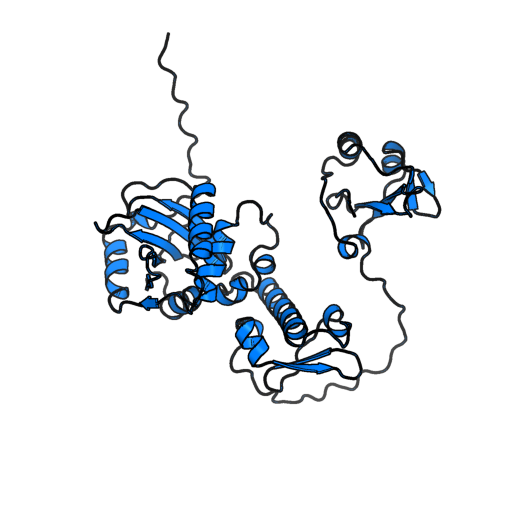ATOM 2781 O O . GLU A 1 353 ? 10.132 20.533 -20.298 1.00 42.53 353 GLU A O 1
ATOM 2786 N N . GLU A 1 354 ? 12.142 20.135 -21.224 1.00 39.44 354 GLU A N 1
ATOM 2787 C CA . GLU A 1 354 ? 12.089 21.263 -22.150 1.00 39.44 354 GLU A CA 1
ATOM 2788 C C . GLU A 1 354 ? 10.841 21.071 -23.010 1.00 39.44 354 GLU A C 1
ATOM 2790 O O . GLU A 1 354 ? 10.651 20.022 -23.636 1.00 39.44 354 GLU A O 1
ATOM 2795 N N . ALA A 1 355 ? 9.943 22.060 -22.963 1.00 34.12 355 ALA A N 1
ATOM 2796 C CA . ALA A 1 355 ? 8.769 22.077 -23.814 1.00 34.12 355 ALA A CA 1
ATOM 2797 C C . ALA A 1 355 ? 9.249 21.781 -25.241 1.00 34.12 355 ALA A C 1
ATOM 2799 O O . ALA A 1 355 ? 10.209 22.429 -25.667 1.00 34.12 355 ALA A O 1
ATOM 2800 N N . PRO A 1 356 ? 8.648 20.807 -25.953 1.00 40.28 356 PRO A N 1
ATOM 2801 C CA . PRO A 1 356 ? 9.106 20.461 -27.288 1.00 40.28 356 PRO A CA 1
ATOM 2802 C C . PRO A 1 356 ? 9.191 21.751 -28.093 1.00 40.28 356 PRO A C 1
ATOM 2804 O O . PRO A 1 356 ? 8.204 22.497 -28.141 1.00 40.28 356 PRO A O 1
ATOM 2807 N N . GLU A 1 357 ? 10.378 22.036 -28.645 1.00 42.12 357 GLU A N 1
ATOM 2808 C CA . GLU A 1 357 ? 10.580 23.210 -29.488 1.00 42.12 357 GLU A CA 1
ATOM 2809 C C . GLU A 1 357 ? 9.406 23.279 -30.465 1.00 42.12 357 GLU A C 1
ATOM 2811 O O . GLU A 1 357 ? 9.051 22.249 -31.061 1.00 42.12 357 GLU A O 1
ATOM 2816 N N . PRO A 1 358 ? 8.735 24.438 -30.584 1.00 38.69 358 PRO A N 1
ATOM 2817 C CA . PRO A 1 358 ? 7.575 24.549 -31.441 1.00 38.69 358 PRO A CA 1
ATOM 2818 C C . PRO A 1 358 ? 8.002 24.113 -32.835 1.00 38.69 358 PRO A C 1
ATOM 2820 O O . PRO A 1 358 ? 8.808 24.782 -33.480 1.00 38.69 358 PRO A O 1
ATOM 2823 N N . GLN A 1 359 ? 7.474 22.969 -33.281 1.00 40.31 359 GLN A N 1
ATOM 2824 C CA . GLN A 1 359 ? 7.652 22.515 -34.647 1.00 40.31 359 GLN A CA 1
ATOM 2825 C C . GLN A 1 359 ? 7.105 23.627 -35.533 1.00 40.31 359 GLN A C 1
ATOM 2827 O O . GLN A 1 359 ? 5.889 23.817 -35.644 1.00 40.31 359 GLN A O 1
ATOM 2832 N N . LEU A 1 360 ? 8.016 24.401 -36.122 1.00 46.06 360 LEU A N 1
ATOM 2833 C CA . LEU A 1 360 ? 7.700 25.302 -37.210 1.00 46.06 360 LEU A CA 1
ATOM 2834 C C . LEU A 1 360 ? 7.054 24.430 -38.277 1.00 46.06 360 LEU A C 1
ATOM 2836 O O . LEU A 1 360 ? 7.712 23.591 -38.893 1.00 46.06 360 LEU A O 1
ATOM 2840 N N . LYS A 1 361 ? 5.737 24.583 -38.438 1.00 38.22 361 LYS A N 1
ATOM 2841 C CA . LYS A 1 361 ? 5.015 23.972 -39.547 1.00 38.22 361 LYS A CA 1
ATOM 2842 C C . LYS A 1 361 ? 5.759 24.355 -40.827 1.00 38.22 361 LYS A C 1
ATOM 2844 O O . LYS A 1 361 ? 5.904 25.553 -41.081 1.00 38.22 361 LYS A O 1
ATOM 2849 N N . PRO A 1 362 ? 6.211 23.393 -41.642 1.00 48.34 362 PRO A N 1
ATOM 2850 C CA . PRO A 1 362 ? 6.641 23.730 -42.977 1.00 48.34 362 PRO A CA 1
ATOM 2851 C C . PRO A 1 362 ? 5.384 24.055 -43.784 1.00 48.34 362 PRO A C 1
ATOM 2853 O O . PRO A 1 362 ? 4.519 23.200 -43.971 1.00 48.34 362 PRO A O 1
ATOM 2856 N N . GLY A 1 363 ? 5.283 25.302 -44.236 1.00 51.53 363 GLY A N 1
ATOM 2857 C CA . GLY A 1 363 ? 4.373 25.676 -45.313 1.00 51.53 363 GLY A CA 1
ATOM 2858 C C . GLY A 1 363 ? 3.805 27.081 -45.178 1.00 51.53 363 GLY A C 1
ATOM 2859 O O . GLY A 1 363 ? 2.855 27.287 -44.424 1.00 51.53 363 GLY A O 1
ATOM 2860 N N . LEU A 1 364 ? 4.336 28.018 -45.964 1.00 38.94 364 LEU A N 1
ATOM 2861 C CA . LEU A 1 364 ? 3.715 28.452 -47.225 1.00 38.94 364 LEU A CA 1
ATOM 2862 C C . LEU A 1 364 ? 4.659 29.368 -48.006 1.00 38.94 364 LEU A C 1
ATOM 2864 O O . LEU A 1 364 ? 5.241 30.279 -47.376 1.00 38.94 364 LEU A O 1
#

Nearest PDB structures (foldseek):
  2h1t-assembly1_B  TM=4.721E-01  e=3.341E+00  Pseudomonas aeruginosa
  3eli-assembly1_A  TM=4.073E-01  e=7.080E+00  Ruegeria pomeroyi
  7cjv-assembly1_A  TM=3.394E-01  e=7.080E+00  Homo sapiens

Organism: NCBI:txid56448

Radius of gyration: 26.54 Å; Cα contacts (8 Å, |Δi|>4): 586; chains: 1; bounding box: 70×59×89 Å

Secondary structure (DSSP, 8-state):
--EEEEGGGTEEEEEESSTT--EEEEEEPTTSPPPPHHHHHHHT-EEETTEEEEESS---HHHHHTTSTT-EEE---HHHHH-----------PPP-------PPPPSS-GGGS-HHHHHHHEEEEEETTEEEEEETTEE----HHHHTS-TTS-HHHHHHHHHHHHHHHHHHH-TTS--HHHHTT-HHHHTTTS-STT-HHHHHHHHHHHHTTHHHHHHHH--STT--EEEEEE-TTSPPEEEEEEE-B-TTS-SEEEEEEEEPTTS-EEEEEEEEEETTEEEEEEEESSTTT------HHHHHHHHHHHHHTTTT-TTT-EEE--TTHHHHHHHHHHH-GGGGBPPPTTS-PPP--------